Protein AF-A0A1Y3B3P5-F1 (afdb_monomer)

InterPro domains:
  IPR010613 Pescadillo [PF06732] (5-240)
  IPR010613 Pescadillo [PTHR12221] (5-329)
  IPR036420 BRCT domain superfamily [G3DSA:3.40.50.10190] (300-332)

Solvent-accessible surface area (backbone atoms only — not comparable to full-atom values): 20594 Å² total; per-residue (Å²): 110,74,66,58,59,46,52,27,59,74,70,68,59,67,77,46,86,66,93,73,77,68,92,62,97,55,95,63,89,79,87,41,66,59,70,66,58,54,54,57,58,69,73,43,70,65,54,61,55,51,50,51,44,50,52,48,53,54,50,45,51,54,26,58,74,67,68,41,63,68,61,36,49,59,49,60,73,66,59,81,80,84,82,62,66,67,57,48,47,70,76,34,80,45,70,68,62,41,56,73,61,36,30,63,38,48,28,51,29,42,53,39,42,67,54,73,94,41,98,91,51,62,62,69,59,31,55,50,21,40,51,52,49,49,56,48,54,47,51,37,29,77,66,35,26,65,76,49,78,47,83,54,96,74,22,42,36,43,32,30,51,57,96,86,42,80,37,52,34,47,42,59,62,97,59,92,78,75,88,62,88,91,60,66,59,70,61,53,48,54,53,47,57,50,32,51,57,44,51,51,54,51,49,50,50,52,31,55,74,69,52,38,58,76,80,70,79,60,79,70,70,79,70,71,78,75,71,72,93,78,69,90,86,74,76,79,87,68,81,59,66,61,61,60,48,53,46,69,68,55,82,80,75,55,80,61,91,66,93,63,81,76,77,70,78,84,76,79,72,82,75,68,96,70,96,70,84,80,88,61,101,62,95,72,72,51,72,68,57,49,55,50,52,35,46,65,31,55,89,42,79,46,76,55,63,88,93,51,73,55,69,65,51,50,50,54,40,37,22,18,45,26,45,78,48,63,72,79,82,80,79,116

Structure (mmCIF, N/CA/C/O backbone):
data_AF-A0A1Y3B3P5-F1
#
_entry.id   AF-A0A1Y3B3P5-F1
#
loop_
_atom_site.group_PDB
_atom_site.id
_atom_site.type_symbol
_atom_site.label_atom_id
_atom_site.label_alt_id
_atom_site.label_comp_id
_atom_site.label_asym_id
_atom_site.label_entity_id
_atom_site.label_seq_id
_atom_site.pdbx_PDB_ins_code
_atom_site.Cartn_x
_atom_site.Cartn_y
_atom_site.Cartn_z
_atom_site.occupancy
_atom_site.B_iso_or_equiv
_atom_site.auth_seq_id
_atom_site.auth_comp_id
_atom_site.auth_asym_id
_atom_site.auth_atom_id
_atom_site.pdbx_PDB_model_num
ATOM 1 N N . PHE A 1 1 ? 20.460 -3.304 -18.420 1.00 43.09 1 PHE A N 1
ATOM 2 C CA . PHE A 1 1 ? 20.458 -3.239 -16.948 1.00 43.09 1 PHE A CA 1
ATOM 3 C C . PHE A 1 1 ? 19.066 -3.020 -16.359 1.00 43.09 1 PHE A C 1
ATOM 5 O O . PHE A 1 1 ? 18.632 -3.879 -15.612 1.00 43.09 1 PHE A O 1
ATOM 12 N N . CYS A 1 2 ? 18.319 -1.980 -16.756 1.00 60.47 2 CYS A N 1
ATOM 13 C CA . CYS A 1 2 ? 17.037 -1.618 -16.118 1.00 60.47 2 CYS A CA 1
ATOM 14 C C . CYS A 1 2 ? 15.975 -2.749 -16.038 1.00 60.47 2 CYS A C 1
ATOM 16 O O . CYS A 1 2 ? 15.324 -2.898 -15.011 1.00 60.47 2 CYS A O 1
ATOM 18 N N . PHE A 1 3 ? 15.834 -3.598 -17.069 1.00 76.50 3 PHE A N 1
ATOM 19 C CA . PHE A 1 3 ? 14.837 -4.686 -17.047 1.00 76.50 3 PHE A CA 1
ATOM 20 C C . PHE A 1 3 ? 15.205 -5.873 -16.151 1.00 76.50 3 PHE A C 1
ATOM 22 O O . PHE A 1 3 ? 14.304 -6.501 -15.611 1.00 76.50 3 PHE A O 1
ATOM 29 N N . TYR A 1 4 ? 16.498 -6.179 -15.985 1.00 84.25 4 TYR A N 1
ATOM 30 C CA . TYR A 1 4 ? 16.919 -7.294 -15.130 1.00 84.25 4 TYR A CA 1
ATOM 31 C C . TYR A 1 4 ? 16.672 -6.955 -13.662 1.00 84.25 4 TYR A C 1
ATOM 33 O O . TYR A 1 4 ? 15.985 -7.702 -12.981 1.00 84.25 4 TYR A O 1
ATOM 41 N N . SER A 1 5 ? 17.119 -5.776 -13.211 1.00 84.12 5 SER A N 1
ATOM 42 C CA . SER A 1 5 ? 16.845 -5.302 -11.850 1.00 84.12 5 SER A CA 1
ATOM 43 C C . SER A 1 5 ? 15.344 -5.242 -11.564 1.00 84.12 5 SER A C 1
ATOM 45 O O . SER A 1 5 ? 14.907 -5.701 -10.518 1.00 84.12 5 SER A O 1
ATOM 47 N N . ARG A 1 6 ? 14.539 -4.762 -12.523 1.00 88.69 6 ARG A N 1
ATOM 48 C CA . ARG A 1 6 ? 13.075 -4.768 -12.407 1.00 88.69 6 ARG A CA 1
ATOM 49 C C . ARG A 1 6 ? 12.503 -6.176 -12.258 1.00 88.69 6 ARG A C 1
ATOM 51 O O . ARG A 1 6 ? 11.647 -6.385 -11.412 1.00 88.69 6 ARG A O 1
ATOM 58 N N . LEU A 1 7 ? 12.953 -7.127 -13.073 1.00 90.06 7 LEU A N 1
ATOM 59 C CA . LEU A 1 7 ? 12.484 -8.509 -13.000 1.00 90.06 7 LEU A CA 1
ATOM 60 C C . LEU A 1 7 ? 12.845 -9.147 -11.651 1.00 90.06 7 LEU A C 1
ATOM 62 O O . LEU A 1 7 ? 11.993 -9.782 -11.036 1.00 90.06 7 LEU A O 1
ATOM 66 N N . CYS A 1 8 ? 14.068 -8.913 -11.166 1.00 90.62 8 CYS A N 1
ATOM 67 C CA . CYS A 1 8 ? 14.498 -9.355 -9.842 1.00 90.62 8 CYS A CA 1
ATOM 68 C C . CYS A 1 8 ? 13.607 -8.781 -8.735 1.00 90.62 8 CYS A C 1
ATOM 70 O O . CYS A 1 8 ? 13.205 -9.523 -7.849 1.00 90.62 8 CYS A O 1
ATOM 72 N N . ILE A 1 9 ? 13.251 -7.494 -8.812 1.00 90.44 9 ILE A N 1
ATOM 73 C CA . ILE A 1 9 ? 12.352 -6.844 -7.846 1.00 90.44 9 ILE A CA 1
ATOM 74 C C . ILE A 1 9 ? 10.964 -7.492 -7.866 1.00 90.44 9 ILE A C 1
ATOM 76 O O . ILE A 1 9 ? 10.457 -7.875 -6.816 1.00 90.44 9 ILE A O 1
ATOM 80 N N . LEU A 1 10 ? 10.370 -7.672 -9.052 1.00 90.50 10 LEU A N 1
ATOM 81 C CA . LEU A 1 10 ? 9.030 -8.256 -9.186 1.00 90.50 10 LEU A CA 1
ATOM 82 C C . LEU A 1 10 ? 8.955 -9.685 -8.636 1.00 90.50 10 LEU A C 1
ATOM 84 O O . LEU A 1 10 ? 7.955 -10.053 -8.028 1.00 90.50 10 LEU A O 1
ATOM 88 N N . LYS A 1 11 ? 10.010 -10.482 -8.831 1.00 90.25 11 LYS A N 1
ATOM 89 C CA . LYS A 1 11 ? 10.076 -11.872 -8.362 1.00 90.25 11 LYS A CA 1
ATOM 90 C C . LYS A 1 11 ? 10.714 -12.055 -6.987 1.00 90.25 11 LYS A C 1
ATOM 92 O O . LYS A 1 11 ? 10.749 -13.177 -6.500 1.00 90.25 11 LYS A O 1
ATOM 97 N N . GLY A 1 12 ? 11.202 -10.988 -6.357 1.00 89.75 12 GLY A N 1
ATOM 98 C CA . GLY A 1 12 ? 11.874 -11.074 -5.059 1.00 89.75 12 GLY A CA 1
ATOM 99 C C . GLY A 1 12 ? 13.191 -11.857 -5.104 1.00 89.75 12 GLY A C 1
ATOM 100 O O . GLY A 1 12 ? 13.503 -12.591 -4.173 1.00 89.75 12 GLY A O 1
ATOM 101 N N . VAL A 1 13 ? 13.964 -11.734 -6.188 1.00 91.44 13 VAL A N 1
ATOM 102 C CA . VAL A 1 13 ? 15.308 -12.325 -6.281 1.00 91.44 13 VAL A CA 1
ATOM 103 C C . VAL A 1 13 ? 16.336 -11.320 -5.780 1.00 91.44 13 VAL A C 1
ATOM 105 O O . VAL A 1 13 ? 16.553 -10.269 -6.387 1.00 91.44 13 VAL A O 1
ATOM 108 N N . TYR A 1 14 ? 17.002 -11.672 -4.685 1.00 90.62 14 TYR A N 1
ATOM 109 C CA . TYR A 1 14 ? 17.973 -10.814 -4.015 1.00 90.62 14 TYR A CA 1
ATOM 110 C C . TYR A 1 14 ? 19.413 -11.258 -4.303 1.00 90.62 14 TYR A C 1
ATOM 112 O O . TYR A 1 14 ? 19.672 -12.441 -4.547 1.00 90.62 14 TYR A O 1
ATOM 120 N N . PRO A 1 15 ? 20.377 -10.324 -4.294 1.00 91.44 15 PRO A N 1
ATOM 121 C CA . PRO A 1 15 ? 21.782 -10.683 -4.386 1.00 91.44 15 PRO A CA 1
ATOM 122 C C . PRO A 1 15 ? 22.236 -11.451 -3.138 1.00 91.44 15 PRO A C 1
ATOM 124 O O . PRO A 1 15 ? 21.788 -11.177 -2.027 1.00 91.44 15 PRO A O 1
ATOM 127 N N . VAL A 1 16 ? 23.158 -12.396 -3.320 1.00 89.44 16 VAL A N 1
ATOM 128 C CA . VAL A 1 16 ? 23.667 -13.273 -2.256 1.00 89.44 16 VAL A CA 1
ATOM 129 C C . VAL A 1 16 ? 25.175 -13.108 -2.115 1.00 89.44 16 VAL A C 1
ATOM 131 O O . VAL A 1 16 ? 25.903 -13.021 -3.106 1.00 89.44 16 VAL A O 1
ATOM 134 N N . GLU A 1 17 ? 25.668 -13.108 -0.878 1.00 85.38 17 GLU A N 1
ATOM 135 C CA . GLU A 1 17 ? 27.105 -13.098 -0.623 1.00 85.38 17 GLU A CA 1
ATOM 136 C C . GLU A 1 17 ? 27.758 -14.443 -0.967 1.00 85.38 17 GLU A C 1
ATOM 138 O O . GLU A 1 17 ? 27.322 -15.522 -0.556 1.00 85.38 17 GLU A O 1
ATOM 143 N N . ALA A 1 18 ? 28.859 -14.392 -1.718 1.00 82.94 18 ALA A N 1
ATOM 144 C CA . ALA A 1 18 ? 29.610 -15.588 -2.065 1.00 82.94 18 ALA A CA 1
ATOM 145 C C . ALA A 1 18 ? 30.375 -16.127 -0.842 1.00 82.94 18 ALA A C 1
ATOM 147 O O . ALA A 1 18 ? 31.265 -15.460 -0.315 1.00 82.94 18 ALA A O 1
ATOM 148 N N . LYS A 1 19 ? 30.104 -17.385 -0.458 1.00 78.06 19 LYS A N 1
ATOM 149 C CA . LYS A 1 19 ? 30.761 -18.075 0.676 1.00 78.06 19 LYS A CA 1
ATOM 150 C C . LYS A 1 19 ? 32.293 -18.100 0.594 1.00 78.06 19 LYS A C 1
ATOM 152 O O . LYS A 1 19 ? 32.964 -18.140 1.616 1.00 78.06 19 LYS A O 1
ATOM 157 N N . LYS A 1 20 ? 32.857 -18.101 -0.617 1.00 76.06 20 LYS A N 1
ATOM 158 C CA . LYS A 1 20 ? 34.300 -17.972 -0.848 1.00 76.06 20 LYS A CA 1
ATOM 159 C C . LYS A 1 20 ? 34.553 -16.676 -1.607 1.00 76.06 20 LYS A C 1
ATOM 161 O O . LYS A 1 20 ? 34.454 -16.655 -2.834 1.00 76.06 20 LYS A O 1
ATOM 166 N N . LYS A 1 21 ? 34.915 -15.611 -0.887 1.00 65.31 21 LYS A N 1
ATOM 167 C CA . LYS A 1 21 ? 35.534 -14.425 -1.489 1.00 65.31 21 LYS A CA 1
ATOM 168 C C . LYS A 1 21 ? 36.918 -14.855 -1.975 1.00 65.31 21 LYS A C 1
ATOM 170 O O . LYS A 1 21 ? 37.888 -14.791 -1.229 1.00 65.31 21 LYS A O 1
ATOM 175 N N . LYS A 1 22 ? 37.016 -15.392 -3.199 1.00 61.00 22 LYS A N 1
ATOM 176 C CA . LYS A 1 22 ? 38.326 -15.516 -3.852 1.00 61.00 22 LYS A CA 1
ATOM 177 C C . LYS A 1 22 ? 38.911 -14.111 -3.829 1.00 61.00 22 LYS A C 1
ATOM 179 O O . LYS A 1 22 ? 38.243 -13.207 -4.324 1.00 61.00 22 LYS A O 1
ATOM 184 N N . SER A 1 23 ? 40.074 -13.946 -3.197 1.00 51.25 23 SER A N 1
ATOM 185 C CA . SER A 1 23 ? 40.831 -12.695 -3.192 1.00 51.25 23 SER A CA 1
ATOM 186 C C . SER A 1 23 ? 41.074 -12.309 -4.648 1.00 51.25 23 SER A C 1
ATOM 188 O O . SER A 1 23 ? 41.953 -12.845 -5.317 1.00 51.25 23 SER A O 1
ATOM 190 N N . GLN A 1 24 ? 40.159 -11.527 -5.205 1.00 54.53 24 GLN A N 1
ATOM 191 C CA . GLN A 1 24 ? 40.200 -11.084 -6.581 1.00 54.53 24 GLN A CA 1
ATOM 192 C C . GLN A 1 24 ? 40.615 -9.626 -6.499 1.00 54.53 24 GLN A C 1
ATOM 194 O O . GLN A 1 24 ? 39.870 -8.809 -5.963 1.00 54.53 24 GLN A O 1
ATOM 199 N N . ASN A 1 25 ? 41.797 -9.322 -7.042 1.00 54.53 25 ASN A N 1
ATOM 200 C CA . ASN A 1 25 ? 42.366 -7.979 -7.220 1.00 54.53 25 ASN A CA 1
ATOM 201 C C . ASN A 1 25 ? 41.543 -7.115 -8.204 1.00 54.53 25 ASN A C 1
ATOM 203 O O . ASN A 1 25 ? 42.093 -6.381 -9.019 1.00 54.53 25 ASN A O 1
ATOM 207 N N . THR A 1 26 ? 40.214 -7.230 -8.202 1.00 58.97 26 THR A N 1
ATOM 208 C CA . THR A 1 26 ? 39.327 -6.389 -9.002 1.00 58.97 26 THR A CA 1
ATOM 209 C C . THR A 1 26 ? 38.795 -5.276 -8.115 1.00 58.97 26 THR A C 1
ATOM 211 O O . THR A 1 26 ? 38.065 -5.545 -7.168 1.00 58.97 26 THR A O 1
ATOM 214 N N . SER A 1 27 ? 39.135 -4.034 -8.460 1.00 58.34 27 SER A N 1
ATOM 215 C CA . SER A 1 27 ? 38.771 -2.801 -7.741 1.00 58.34 27 SER A CA 1
ATOM 216 C C . SER A 1 27 ? 37.254 -2.588 -7.558 1.00 58.34 27 SER A C 1
ATOM 218 O O . SER A 1 27 ? 36.841 -1.786 -6.728 1.00 58.34 27 SER A O 1
ATOM 220 N N . HIS A 1 28 ? 36.407 -3.339 -8.271 1.00 62.72 28 HIS A N 1
ATOM 221 C CA . HIS A 1 28 ? 34.951 -3.240 -8.175 1.00 62.72 28 HIS A CA 1
ATOM 222 C C . HIS A 1 28 ? 34.331 -4.430 -7.435 1.00 62.72 28 HIS A C 1
ATOM 224 O O . HIS A 1 28 ? 34.552 -5.592 -7.792 1.00 62.72 28 HIS A O 1
ATOM 230 N N . ALA A 1 29 ? 33.493 -4.124 -6.443 1.00 73.38 29 ALA A N 1
ATOM 231 C CA . ALA A 1 29 ? 32.647 -5.099 -5.771 1.00 73.38 29 ALA A CA 1
ATOM 232 C C . ALA A 1 29 ? 31.674 -5.736 -6.777 1.00 73.38 29 ALA A C 1
ATOM 234 O O . ALA A 1 29 ? 30.918 -5.044 -7.458 1.00 73.38 29 ALA A O 1
ATOM 235 N N . LYS A 1 30 ? 31.701 -7.068 -6.886 1.00 81.06 30 LYS A N 1
ATOM 236 C CA . LYS A 1 30 ? 30.778 -7.824 -7.742 1.00 81.06 30 LYS A CA 1
ATOM 237 C C . LYS A 1 30 ? 29.565 -8.270 -6.938 1.00 81.06 30 LYS A C 1
ATOM 239 O O . LYS A 1 30 ? 29.708 -8.830 -5.854 1.00 81.06 30 LYS A O 1
ATOM 244 N N . THR A 1 31 ? 28.386 -8.080 -7.514 1.00 84.94 31 THR A N 1
ATOM 245 C CA . THR A 1 31 ? 27.121 -8.605 -6.996 1.00 84.94 31 THR A CA 1
ATOM 246 C C . THR A 1 31 ? 26.881 -10.005 -7.559 1.00 84.94 31 THR A C 1
ATOM 248 O O . THR A 1 31 ? 26.949 -10.199 -8.774 1.00 84.94 31 THR A O 1
ATOM 251 N N . TYR A 1 32 ? 26.596 -10.978 -6.695 1.00 88.62 32 TYR A N 1
ATOM 252 C CA . TYR A 1 32 ? 26.344 -12.365 -7.091 1.00 88.62 32 TYR A CA 1
ATOM 253 C C . TYR A 1 32 ? 24.869 -12.725 -6.889 1.00 88.62 32 TYR A C 1
ATOM 255 O O . TYR A 1 32 ? 24.226 -12.239 -5.965 1.00 88.62 32 TYR A O 1
ATOM 263 N N . TYR A 1 33 ? 24.352 -13.598 -7.750 1.00 91.06 33 TYR A N 1
ATOM 264 C CA . TYR A 1 33 ? 23.010 -14.178 -7.660 1.00 91.06 33 TYR A CA 1
ATOM 265 C C . TYR A 1 33 ? 23.124 -15.698 -7.752 1.00 91.06 33 TYR A C 1
ATOM 267 O O . TYR A 1 33 ? 24.078 -16.223 -8.341 1.00 91.06 33 TYR A O 1
ATOM 275 N N . LEU A 1 34 ? 22.158 -16.424 -7.191 1.00 91.88 34 LEU A N 1
ATOM 276 C CA . LEU A 1 34 ? 22.135 -17.876 -7.311 1.00 91.88 34 LEU A CA 1
ATOM 277 C C . LEU A 1 34 ? 21.773 -18.280 -8.742 1.00 91.88 34 LEU A C 1
ATOM 279 O O . LEU A 1 34 ? 20.843 -17.758 -9.352 1.00 91.88 34 LEU A O 1
ATOM 283 N N . ARG A 1 35 ? 22.490 -19.276 -9.275 1.00 92.12 35 ARG A N 1
ATOM 284 C CA . ARG A 1 35 ? 22.223 -19.810 -10.620 1.00 92.12 35 ARG A CA 1
ATOM 285 C C . ARG A 1 35 ? 20.795 -20.352 -10.756 1.00 92.12 35 ARG A C 1
ATOM 287 O O . ARG A 1 35 ? 20.214 -20.234 -11.829 1.00 92.12 35 ARG A O 1
ATOM 294 N N . LYS A 1 36 ? 20.258 -20.947 -9.684 1.00 93.06 36 LYS A N 1
ATOM 295 C CA . LYS A 1 36 ? 18.889 -21.484 -9.646 1.00 93.06 36 LYS A CA 1
ATOM 296 C C . LYS A 1 36 ? 17.858 -20.375 -9.860 1.00 93.06 36 LYS A C 1
ATOM 298 O O . LYS A 1 36 ? 16.992 -20.529 -10.711 1.00 93.06 36 LYS A O 1
ATOM 303 N N . ASP A 1 37 ? 18.030 -19.245 -9.182 1.00 92.25 37 ASP A N 1
ATOM 304 C CA . ASP A 1 37 ? 17.116 -18.105 -9.279 1.00 92.25 37 ASP A CA 1
ATOM 305 C C . ASP A 1 37 ? 17.165 -17.480 -10.675 1.00 92.25 37 ASP A C 1
ATOM 307 O O . ASP A 1 37 ? 16.129 -17.194 -11.259 1.00 92.25 37 ASP A O 1
ATOM 311 N N . ILE A 1 38 ? 18.355 -17.348 -11.274 1.00 90.81 38 ILE A N 1
ATOM 312 C CA . ILE A 1 38 ? 18.485 -16.854 -12.656 1.00 90.81 38 ILE A CA 1
ATOM 313 C C . ILE A 1 38 ? 17.774 -17.786 -13.646 1.00 90.81 38 ILE A C 1
ATOM 315 O O . ILE A 1 38 ? 17.124 -17.313 -14.579 1.00 90.81 38 ILE A O 1
ATOM 319 N N . LEU A 1 39 ? 17.896 -19.105 -13.461 1.00 92.50 39 LEU A N 1
ATOM 320 C CA . LEU A 1 39 ? 17.213 -20.076 -14.315 1.00 92.50 39 LEU A CA 1
ATOM 321 C C . LEU A 1 39 ? 15.693 -19.964 -14.161 1.00 92.50 39 LEU A C 1
ATOM 323 O O . LEU A 1 39 ? 14.986 -19.929 -15.163 1.00 92.50 39 LEU A O 1
ATOM 327 N N . TYR A 1 40 ? 15.204 -19.832 -12.930 1.00 90.06 40 TYR A N 1
ATOM 328 C CA . TYR A 1 40 ? 13.791 -19.591 -12.652 1.00 90.06 40 TYR A CA 1
ATOM 329 C C . TYR A 1 40 ? 13.290 -18.308 -13.338 1.00 90.06 40 TYR A C 1
ATOM 331 O O . TYR A 1 40 ? 12.325 -18.358 -14.096 1.00 90.06 40 TYR A O 1
ATOM 339 N N . LEU A 1 41 ? 14.026 -17.196 -13.213 1.00 90.31 41 LEU A N 1
ATOM 340 C CA . LEU A 1 41 ? 13.703 -15.940 -13.897 1.00 90.31 41 LEU A CA 1
ATOM 341 C C . LEU A 1 41 ? 13.652 -16.093 -15.421 1.00 90.31 41 LEU A C 1
ATOM 343 O O . LEU A 1 41 ? 12.854 -15.425 -16.065 1.00 90.31 41 LEU A O 1
ATOM 347 N N . SER A 1 42 ? 14.486 -16.951 -16.015 1.00 89.44 42 SER A N 1
ATOM 348 C CA . SER A 1 42 ? 14.543 -17.117 -17.474 1.00 89.44 42 SER A CA 1
ATOM 349 C C . SER A 1 42 ? 13.265 -17.697 -18.087 1.00 89.44 42 SER A C 1
ATOM 351 O O . SER A 1 42 ? 12.993 -17.454 -19.263 1.00 89.44 42 SER A O 1
ATOM 353 N N . HIS A 1 43 ? 12.469 -18.418 -17.295 1.00 88.50 43 HIS A N 1
ATOM 354 C CA . HIS A 1 43 ? 11.209 -19.018 -17.730 1.00 88.50 43 HIS A CA 1
ATOM 355 C C . HIS A 1 43 ? 9.999 -18.083 -17.560 1.00 88.50 43 HIS A C 1
ATOM 357 O O . HIS A 1 43 ? 8.884 -18.446 -17.931 1.00 88.50 43 HIS A O 1
ATOM 363 N N . GLU A 1 44 ? 10.206 -16.864 -17.058 1.00 89.38 44 GLU A N 1
ATOM 364 C CA . GLU A 1 44 ? 9.127 -15.917 -16.799 1.00 89.38 44 GLU A CA 1
ATOM 365 C C . GLU A 1 44 ? 8.509 -15.315 -18.059 1.00 89.38 44 GLU A C 1
ATOM 367 O O . GLU A 1 44 ? 9.181 -14.718 -18.905 1.00 89.38 44 GLU A O 1
ATOM 372 N N . GLN A 1 45 ? 7.179 -15.361 -18.137 1.00 88.56 45 GLN A N 1
ATOM 373 C CA . GLN A 1 45 ? 6.430 -14.855 -19.290 1.00 88.56 45 GLN A CA 1
ATOM 374 C C . GLN A 1 45 ? 6.515 -13.330 -19.430 1.00 88.56 45 GLN A C 1
ATOM 376 O O . GLN A 1 45 ? 6.462 -12.801 -20.544 1.00 88.56 45 GLN A O 1
ATOM 381 N N . ILE A 1 46 ? 6.687 -12.604 -18.319 1.00 88.69 46 ILE A N 1
ATOM 382 C CA . ILE A 1 46 ? 6.780 -11.139 -18.330 1.00 88.69 46 ILE A CA 1
ATOM 383 C C . ILE A 1 46 ? 8.007 -10.631 -19.100 1.00 88.69 46 ILE A C 1
ATOM 385 O O . ILE A 1 46 ? 8.002 -9.496 -19.584 1.00 88.69 46 ILE A O 1
ATOM 389 N N . ILE A 1 47 ? 9.026 -11.480 -19.295 1.00 89.25 47 ILE A N 1
ATOM 390 C CA . ILE A 1 47 ? 10.192 -11.153 -20.118 1.00 89.25 47 ILE A CA 1
ATOM 391 C C . ILE A 1 47 ? 9.738 -10.751 -21.520 1.00 89.25 47 ILE A C 1
ATOM 393 O O . ILE A 1 47 ? 10.127 -9.684 -21.987 1.00 89.25 47 ILE A O 1
ATOM 397 N N . TRP A 1 48 ? 8.858 -11.516 -22.165 1.00 89.94 48 TRP A N 1
ATOM 398 C CA . TRP A 1 48 ? 8.384 -11.203 -23.519 1.00 89.94 48 TRP A CA 1
ATOM 399 C C . TRP A 1 48 ? 7.723 -9.823 -23.599 1.00 89.94 48 TRP A C 1
ATOM 401 O O . TRP A 1 48 ? 7.993 -9.052 -24.518 1.00 89.94 48 TRP A O 1
ATOM 411 N N . ARG A 1 49 ? 6.972 -9.433 -22.563 1.00 90.00 49 ARG A N 1
ATOM 412 C CA . ARG A 1 49 ? 6.368 -8.094 -22.471 1.00 90.00 49 ARG A CA 1
ATOM 413 C C . ARG A 1 49 ? 7.402 -6.984 -22.304 1.00 90.00 49 ARG A C 1
ATOM 415 O O . ARG A 1 49 ? 7.236 -5.896 -22.855 1.00 90.00 49 ARG A O 1
ATOM 422 N N . PHE A 1 50 ? 8.499 -7.234 -21.592 1.00 88.75 50 PHE A N 1
ATOM 423 C CA . PHE A 1 50 ? 9.612 -6.283 -21.529 1.00 88.75 50 PHE A CA 1
ATOM 424 C C . PHE A 1 50 ? 10.329 -6.136 -22.872 1.00 88.75 50 PHE A C 1
ATOM 426 O O . PHE A 1 50 ? 10.783 -5.036 -23.200 1.00 88.75 50 PHE A O 1
ATOM 433 N N . TRP A 1 51 ? 10.400 -7.200 -23.672 1.00 89.12 51 TRP A N 1
ATOM 434 C CA . TRP A 1 51 ? 10.926 -7.124 -25.033 1.00 89.12 51 TRP A CA 1
ATOM 435 C C . TRP A 1 51 ? 10.010 -6.301 -25.941 1.00 89.12 51 TRP A C 1
ATOM 437 O O . TRP A 1 51 ? 10.510 -5.398 -26.616 1.00 89.12 51 TRP A O 1
ATOM 447 N N . ASP A 1 52 ? 8.693 -6.506 -25.874 1.00 90.12 52 ASP A N 1
ATOM 448 C CA . ASP A 1 52 ? 7.706 -5.672 -26.576 1.00 90.12 52 ASP A CA 1
ATOM 449 C C . ASP A 1 52 ? 7.864 -4.195 -26.195 1.00 90.12 52 ASP A C 1
ATOM 451 O O . ASP A 1 52 ? 7.947 -3.319 -27.060 1.00 90.12 52 ASP A O 1
ATOM 455 N N . PHE A 1 53 ? 8.006 -3.907 -24.897 1.00 89.06 53 PHE A N 1
ATOM 456 C CA . PHE A 1 53 ? 8.225 -2.550 -24.399 1.00 89.06 53 PHE A CA 1
ATOM 457 C C . PHE A 1 53 ? 9.553 -1.957 -24.896 1.00 89.06 53 PHE A C 1
ATOM 459 O O . PHE A 1 53 ? 9.627 -0.781 -25.256 1.00 89.06 53 PHE A O 1
ATOM 466 N N . LYS A 1 54 ? 10.620 -2.759 -24.980 1.00 89.50 54 LYS A N 1
ATOM 467 C CA . LYS A 1 54 ? 11.910 -2.325 -25.538 1.00 89.50 54 LYS A CA 1
ATOM 468 C C . LYS A 1 54 ? 11.799 -2.004 -27.032 1.00 89.50 54 LYS A C 1
ATOM 470 O O . LYS A 1 54 ? 12.354 -0.998 -27.480 1.00 89.50 54 LYS A O 1
ATOM 475 N N . ILE A 1 55 ? 11.079 -2.826 -27.796 1.00 90.88 55 ILE A N 1
ATOM 476 C CA . ILE A 1 55 ? 10.806 -2.590 -29.221 1.00 90.88 55 ILE A CA 1
ATOM 477 C C . ILE A 1 55 ? 9.989 -1.306 -29.385 1.00 90.88 55 ILE A C 1
ATOM 479 O O . ILE A 1 55 ? 10.350 -0.453 -30.198 1.00 90.88 55 ILE A O 1
ATOM 483 N N . PHE A 1 56 ? 8.951 -1.127 -28.568 1.00 91.31 56 PHE A N 1
ATOM 484 C CA . PHE A 1 56 ? 8.150 0.093 -28.500 1.00 91.31 56 PHE A CA 1
ATOM 485 C C . PHE A 1 56 ? 9.019 1.333 -28.243 1.00 91.31 56 PHE A C 1
ATOM 487 O O . PHE A 1 56 ? 8.965 2.287 -29.017 1.00 91.31 56 PHE A O 1
ATOM 494 N N . MET A 1 57 ? 9.897 1.301 -27.234 1.00 88.94 57 MET A N 1
ATOM 495 C CA . MET A 1 57 ? 10.801 2.417 -26.921 1.00 88.94 57 MET A CA 1
ATOM 496 C C . MET A 1 57 ? 11.739 2.743 -28.090 1.00 88.94 57 MET A C 1
ATOM 498 O O . MET A 1 57 ? 11.951 3.915 -28.402 1.00 88.94 57 MET A O 1
ATOM 502 N N . LYS A 1 58 ? 12.262 1.724 -28.788 1.00 91.25 58 LYS A N 1
ATOM 503 C CA . LYS A 1 58 ? 13.103 1.910 -29.983 1.00 91.25 58 LYS A CA 1
ATOM 504 C C . LYS A 1 58 ? 12.317 2.530 -31.143 1.00 91.25 58 LYS A C 1
ATOM 506 O O . LYS A 1 58 ? 12.832 3.425 -31.813 1.00 91.25 58 LYS A O 1
ATOM 511 N N . ARG A 1 59 ? 11.075 2.089 -31.374 1.00 90.56 59 ARG A N 1
ATOM 512 C CA . ARG A 1 59 ? 10.176 2.667 -32.389 1.00 90.56 59 ARG A CA 1
ATOM 513 C C . ARG A 1 59 ? 9.842 4.121 -32.063 1.00 90.56 59 ARG A C 1
ATOM 515 O O . ARG A 1 59 ? 9.962 4.967 -32.941 1.00 90.56 59 ARG A O 1
ATOM 522 N N . MET A 1 60 ? 9.524 4.420 -30.806 1.00 90.00 60 MET A N 1
ATOM 523 C CA . MET A 1 60 ? 9.244 5.779 -30.342 1.00 90.00 60 MET A CA 1
ATOM 524 C C . MET A 1 60 ? 10.463 6.699 -30.496 1.00 90.00 60 MET A C 1
ATOM 526 O O . MET A 1 60 ? 10.320 7.821 -30.973 1.00 90.00 60 MET A O 1
ATOM 530 N N . ALA A 1 61 ? 11.669 6.234 -30.153 1.00 91.56 61 ALA A N 1
ATOM 531 C CA . ALA A 1 61 ? 12.899 7.005 -30.352 1.00 91.56 61 ALA A CA 1
ATOM 532 C C . ALA A 1 61 ? 13.170 7.283 -31.841 1.00 91.56 61 ALA A C 1
ATOM 534 O O . ALA A 1 61 ? 13.509 8.407 -32.206 1.00 91.56 61 ALA A O 1
ATOM 535 N N . LYS A 1 62 ? 12.951 6.287 -32.713 1.00 92.44 62 LYS A N 1
ATOM 536 C CA . LYS A 1 62 ? 13.075 6.440 -34.172 1.00 92.44 62 LYS A CA 1
ATOM 537 C C . LYS A 1 62 ? 12.062 7.444 -34.733 1.00 92.44 62 LYS A C 1
ATOM 539 O O . LYS A 1 62 ? 12.428 8.241 -35.589 1.00 92.44 62 LYS A O 1
ATOM 544 N N . ALA A 1 63 ? 10.821 7.416 -34.252 1.00 90.94 63 ALA A N 1
ATOM 545 C CA . ALA A 1 63 ? 9.769 8.347 -34.658 1.00 90.94 63 ALA A CA 1
ATOM 546 C C . ALA A 1 63 ? 10.075 9.785 -34.217 1.00 90.94 63 ALA A C 1
ATOM 548 O O . ALA A 1 63 ? 10.072 10.695 -35.042 1.00 90.94 63 ALA A O 1
ATOM 549 N N . LYS A 1 64 ? 10.472 9.970 -32.950 1.00 91.06 64 LYS A N 1
ATOM 550 C CA . LYS A 1 64 ? 10.900 11.274 -32.419 1.00 91.06 64 LYS A CA 1
ATOM 551 C C . LYS A 1 64 ? 12.103 11.844 -33.169 1.00 91.06 64 LYS A C 1
ATOM 553 O O . LYS A 1 64 ? 12.108 13.025 -33.493 1.00 91.06 64 LYS A O 1
ATOM 558 N N . GLY A 1 65 ? 13.096 11.010 -33.489 1.00 93.12 65 GLY A N 1
ATOM 559 C CA . GLY A 1 65 ? 14.270 11.430 -34.261 1.00 93.12 65 GLY A CA 1
ATOM 560 C C . GLY A 1 65 ? 13.940 11.883 -35.688 1.00 93.12 65 GLY A C 1
ATOM 561 O O . GLY A 1 65 ? 14.627 12.745 -36.223 1.00 93.12 65 GLY A O 1
ATOM 562 N N . ARG A 1 66 ? 12.867 11.348 -36.287 1.00 93.06 66 ARG A N 1
ATOM 563 C CA . ARG A 1 66 ? 12.359 11.754 -37.609 1.00 93.06 66 ARG A CA 1
ATOM 564 C C . ARG A 1 66 ? 11.426 12.971 -37.572 1.00 93.06 66 ARG A C 1
ATOM 566 O O . ARG A 1 66 ? 11.043 13.435 -38.636 1.00 93.06 66 ARG A O 1
ATOM 573 N N . ARG A 1 67 ? 11.074 13.478 -36.380 1.00 88.62 67 ARG A N 1
ATOM 574 C CA . ARG A 1 67 ? 10.109 14.577 -36.162 1.00 88.62 67 ARG A CA 1
ATOM 575 C C . ARG A 1 67 ? 8.719 14.337 -36.779 1.00 88.62 67 ARG A C 1
ATOM 577 O O . ARG A 1 67 ? 8.007 15.285 -37.085 1.00 88.62 67 ARG A O 1
ATOM 584 N N . ASP A 1 68 ? 8.329 13.074 -36.933 1.00 91.44 68 ASP A N 1
ATOM 585 C CA . ASP A 1 68 ? 7.010 12.686 -37.440 1.00 91.44 68 ASP A CA 1
ATOM 586 C C . ASP A 1 68 ? 6.019 12.558 -36.268 1.00 91.44 68 ASP A C 1
ATOM 588 O O . ASP A 1 68 ? 6.020 11.561 -35.536 1.00 91.44 68 ASP A O 1
ATOM 592 N N . ASN A 1 69 ? 5.216 13.602 -36.049 1.00 90.44 69 ASN A N 1
ATOM 593 C CA . ASN A 1 69 ? 4.333 13.717 -34.885 1.00 90.44 69 ASN A CA 1
ATOM 594 C C . ASN A 1 69 ? 3.148 12.738 -34.930 1.00 90.44 69 ASN A C 1
ATOM 596 O O . ASN A 1 69 ? 2.800 12.157 -33.900 1.00 90.44 69 ASN A O 1
ATOM 600 N N . GLU A 1 70 ? 2.571 12.493 -36.108 1.00 90.75 70 GLU A N 1
ATOM 601 C CA . GLU A 1 70 ? 1.452 11.556 -36.275 1.00 90.75 70 GLU A CA 1
ATOM 602 C C . GLU A 1 70 ? 1.889 10.122 -35.985 1.00 90.75 70 GLU A C 1
ATOM 604 O O . GLU A 1 70 ? 1.191 9.341 -35.330 1.00 90.75 70 GLU A O 1
ATOM 609 N N . TRP A 1 71 ? 3.086 9.754 -36.442 1.00 87.69 71 TRP A N 1
ATOM 610 C CA . TRP A 1 71 ? 3.629 8.434 -36.165 1.00 87.69 71 TRP A CA 1
ATOM 611 C C . TRP A 1 71 ? 3.995 8.251 -34.688 1.00 87.69 71 TRP A C 1
ATOM 613 O O . TRP A 1 71 ? 3.768 7.172 -34.134 1.00 87.69 71 TRP A O 1
ATOM 623 N N . VAL A 1 72 ? 4.497 9.298 -34.021 1.00 90.38 72 VAL A N 1
ATOM 624 C CA . VAL A 1 72 ? 4.716 9.284 -32.564 1.00 90.38 72 VAL A CA 1
ATOM 625 C C . VAL A 1 72 ? 3.402 9.054 -31.817 1.00 90.38 72 VAL A C 1
ATOM 627 O O . VAL A 1 72 ? 3.385 8.229 -30.902 1.00 90.38 72 VAL A O 1
ATOM 630 N N . GLN A 1 73 ? 2.318 9.726 -32.208 1.00 91.06 73 GLN A N 1
ATOM 631 C CA . GLN A 1 73 ? 1.020 9.597 -31.545 1.00 91.06 73 GLN A CA 1
ATOM 632 C C . GLN A 1 73 ? 0.425 8.191 -31.714 1.00 91.06 73 GLN A C 1
ATOM 634 O O . GLN A 1 73 ? 0.110 7.545 -30.716 1.00 91.06 73 GLN A O 1
ATOM 639 N N . ARG A 1 74 ? 0.427 7.642 -32.938 1.00 90.50 74 ARG A N 1
ATOM 640 C CA . ARG A 1 74 ? -0.011 6.254 -33.195 1.00 90.50 74 ARG A CA 1
ATOM 641 C C . ARG A 1 74 ? 0.785 5.223 -32.404 1.00 90.50 74 ARG A C 1
ATOM 643 O O . ARG A 1 74 ? 0.242 4.224 -31.934 1.00 90.50 74 ARG A O 1
ATOM 650 N N . ILE A 1 75 ? 2.100 5.423 -32.281 1.00 89.06 75 ILE A N 1
ATOM 651 C CA . ILE A 1 75 ? 2.922 4.551 -31.442 1.00 89.06 75 ILE A CA 1
ATOM 652 C C . ILE A 1 75 ? 2.480 4.701 -29.988 1.00 89.06 75 ILE A C 1
ATOM 654 O O . ILE A 1 75 ? 2.249 3.683 -29.354 1.00 89.06 75 ILE A O 1
ATOM 658 N N . ARG A 1 76 ? 2.319 5.928 -29.480 1.00 88.69 76 ARG A N 1
ATOM 659 C CA . ARG A 1 76 ? 1.940 6.218 -28.088 1.00 88.69 76 ARG A CA 1
ATOM 660 C C . ARG A 1 76 ? 0.624 5.562 -27.671 1.00 88.69 76 ARG A C 1
ATOM 662 O O . ARG A 1 76 ? 0.557 5.055 -26.556 1.00 88.69 76 ARG A O 1
ATOM 669 N N . GLU A 1 77 ? -0.367 5.547 -28.554 1.00 89.44 77 GLU A N 1
ATOM 670 C CA . GLU A 1 77 ? -1.655 4.868 -28.347 1.00 89.44 77 GLU A CA 1
ATOM 671 C C . GLU A 1 77 ? -1.479 3.351 -28.217 1.00 89.44 77 GLU A C 1
ATOM 673 O O . GLU A 1 77 ? -2.058 2.722 -27.339 1.00 89.44 77 GLU A O 1
ATOM 678 N N . ASN A 1 78 ? -0.579 2.767 -29.010 1.00 87.81 78 ASN A N 1
ATOM 679 C CA . ASN A 1 78 ? -0.243 1.343 -28.970 1.00 87.81 78 ASN A CA 1
ATOM 680 C C . ASN A 1 78 ? 0.804 0.995 -27.895 1.00 87.81 78 ASN A C 1
ATOM 682 O O . ASN A 1 78 ? 1.658 0.123 -28.095 1.00 87.81 78 ASN A O 1
ATOM 686 N N . LYS A 1 79 ? 0.788 1.690 -26.752 1.00 86.69 79 LYS A N 1
ATOM 687 C CA . LYS A 1 79 ? 1.706 1.407 -25.644 1.00 86.69 79 LYS A CA 1
ATOM 688 C C . LYS A 1 79 ? 1.418 0.007 -25.077 1.00 86.69 79 LYS A C 1
ATOM 690 O O . LYS A 1 79 ? 0.311 -0.235 -24.601 1.00 86.69 79 LYS A O 1
ATOM 695 N N . PRO A 1 80 ? 2.405 -0.909 -25.058 1.00 87.00 80 PRO A N 1
ATOM 696 C CA . PRO A 1 80 ? 2.196 -2.239 -24.507 1.00 87.00 80 PRO A CA 1
ATOM 697 C C . PRO A 1 80 ? 2.008 -2.160 -22.988 1.00 87.00 80 PRO A C 1
ATOM 699 O O . PRO A 1 80 ? 2.791 -1.517 -22.282 1.00 87.00 80 PRO A O 1
ATOM 702 N N . PHE A 1 81 ? 0.978 -2.847 -22.502 1.00 83.31 81 PHE A N 1
ATOM 703 C CA . PHE A 1 81 ? 0.649 -2.993 -21.088 1.00 83.31 81 PHE A CA 1
ATOM 704 C C . PHE A 1 81 ? 0.935 -4.429 -20.632 1.00 83.31 81 PHE A C 1
ATOM 706 O O . PHE A 1 81 ? 0.697 -5.381 -21.377 1.00 83.31 81 PHE A O 1
ATOM 713 N N . TYR A 1 82 ? 1.444 -4.599 -19.413 1.00 87.88 82 TYR A N 1
ATOM 714 C CA . TYR A 1 82 ? 1.595 -5.909 -18.778 1.00 87.88 82 TYR A CA 1
ATOM 715 C C . TYR A 1 82 ? 0.891 -5.907 -17.425 1.00 87.88 82 TYR A C 1
ATOM 717 O O . TYR A 1 82 ? 0.800 -4.881 -16.759 1.00 87.88 82 TYR A O 1
ATOM 725 N N . LYS A 1 83 ? 0.409 -7.084 -17.028 1.00 89.31 83 LYS A N 1
ATOM 726 C CA . LYS A 1 83 ? -0.258 -7.319 -15.747 1.00 89.31 83 LYS A CA 1
ATOM 727 C C . LYS A 1 83 ? 0.683 -8.055 -14.801 1.00 89.31 83 LYS A C 1
ATOM 729 O O . LYS A 1 83 ? 1.404 -8.954 -15.240 1.00 89.31 83 LYS A O 1
ATOM 734 N N . LEU A 1 84 ? 0.643 -7.701 -13.520 1.00 91.62 84 LEU A N 1
ATOM 735 C CA . LEU A 1 84 ? 1.436 -8.343 -12.462 1.00 91.62 84 LEU A CA 1
ATOM 736 C C . LEU A 1 84 ? 0.650 -9.423 -11.699 1.00 91.62 84 LEU A C 1
ATOM 738 O O . LEU A 1 84 ? 1.212 -10.105 -10.850 1.00 91.62 84 LEU A O 1
ATOM 742 N N . ASP A 1 85 ? -0.620 -9.636 -12.051 1.00 91.56 85 ASP A N 1
ATOM 743 C CA . ASP A 1 85 ? -1.571 -10.509 -11.351 1.00 91.56 85 ASP A CA 1
ATOM 744 C C . ASP A 1 85 ? -1.050 -11.935 -11.126 1.00 91.56 85 ASP A C 1
ATOM 746 O O . ASP A 1 85 ? -1.220 -12.505 -10.051 1.00 91.56 85 ASP A O 1
ATOM 750 N N . HIS A 1 86 ? -0.410 -12.519 -12.142 1.00 90.50 86 HIS A N 1
ATOM 751 C CA . HIS A 1 86 ? 0.149 -13.869 -12.063 1.00 90.50 86 HIS A CA 1
ATOM 752 C C . HIS A 1 86 ? 1.310 -13.950 -11.064 1.00 90.50 86 HIS A C 1
ATOM 754 O O . HIS A 1 86 ? 1.375 -14.898 -10.289 1.00 90.50 86 HIS A O 1
ATOM 760 N N . ILE A 1 87 ? 2.169 -12.926 -11.029 1.00 92.12 87 ILE A N 1
ATOM 761 C CA . ILE A 1 87 ? 3.322 -12.851 -10.123 1.00 92.12 87 ILE A CA 1
ATOM 762 C C . ILE A 1 87 ? 2.847 -12.733 -8.677 1.00 92.12 87 ILE A C 1
ATOM 764 O O . ILE A 1 87 ? 3.365 -13.419 -7.801 1.00 92.12 87 ILE A O 1
ATOM 768 N N . VAL A 1 88 ? 1.837 -11.893 -8.430 1.00 93.38 88 VAL A N 1
ATOM 769 C CA . VAL A 1 88 ? 1.263 -11.721 -7.090 1.00 93.38 88 VAL A CA 1
ATOM 770 C C . VAL A 1 88 ? 0.670 -13.037 -6.583 1.00 93.38 88 VAL A C 1
ATOM 772 O O . VAL A 1 88 ? 0.971 -13.440 -5.464 1.00 93.38 88 VAL A O 1
ATOM 775 N N . LYS A 1 89 ? -0.122 -13.734 -7.408 1.00 91.88 89 LYS A N 1
ATOM 776 C CA . LYS A 1 89 ? -0.756 -15.010 -7.031 1.00 91.88 89 LYS A CA 1
ATOM 777 C C . LYS A 1 89 ? 0.243 -16.142 -6.804 1.00 91.88 89 LYS A C 1
ATOM 779 O O . LYS A 1 89 ? 0.010 -16.991 -5.954 1.00 91.88 89 LYS A O 1
ATOM 784 N N . GLU A 1 90 ? 1.328 -16.170 -7.570 1.00 92.25 90 GLU A N 1
ATOM 785 C CA . GLU A 1 90 ? 2.388 -17.162 -7.391 1.00 92.25 90 GLU A CA 1
ATOM 786 C C . GLU A 1 90 ? 3.188 -16.912 -6.109 1.00 92.25 90 GLU A C 1
ATOM 788 O O . GLU A 1 90 ? 3.515 -17.857 -5.396 1.00 92.25 90 GLU A O 1
ATOM 793 N N . ARG A 1 91 ? 3.475 -15.642 -5.795 1.00 91.69 91 ARG A N 1
ATOM 794 C CA . ARG A 1 91 ? 4.215 -15.261 -4.586 1.00 91.69 91 ARG A CA 1
ATOM 795 C C . ARG A 1 91 ? 3.387 -15.435 -3.313 1.00 91.69 91 ARG A C 1
ATOM 797 O O . ARG A 1 91 ? 3.932 -15.842 -2.293 1.00 91.69 91 ARG A O 1
ATOM 804 N N . TYR A 1 92 ? 2.092 -15.140 -3.382 1.00 93.81 92 TYR A N 1
ATOM 805 C CA . TYR A 1 92 ? 1.169 -15.189 -2.251 1.00 93.81 92 TYR A CA 1
ATOM 806 C C . TYR A 1 92 ? -0.019 -16.106 -2.567 1.00 93.81 92 TYR A C 1
ATOM 808 O O . TYR A 1 92 ? -1.075 -15.630 -2.995 1.00 93.81 92 TYR A O 1
ATOM 816 N N . PRO A 1 93 ? 0.130 -17.430 -2.370 1.00 92.75 93 PRO A N 1
ATOM 817 C CA . PRO A 1 93 ? -0.940 -18.383 -2.653 1.00 92.75 93 PRO A CA 1
ATOM 818 C C . PRO A 1 93 ? -2.104 -18.260 -1.662 1.00 92.75 93 PRO A C 1
ATOM 820 O O . PRO A 1 93 ? -3.255 -18.508 -2.028 1.00 92.75 93 PRO A O 1
ATOM 823 N N . THR A 1 94 ? -1.826 -17.869 -0.413 1.00 92.56 94 THR A N 1
ATOM 824 C CA . THR A 1 94 ? -2.839 -17.677 0.630 1.00 92.56 94 THR A CA 1
ATOM 825 C C . THR A 1 94 ? -2.938 -16.217 1.064 1.00 92.56 94 THR A C 1
ATOM 827 O O . THR A 1 94 ? -1.986 -15.443 0.958 1.00 92.56 94 THR A O 1
ATOM 830 N N . LEU A 1 95 ? -4.105 -15.835 1.595 1.00 92.94 95 LEU A N 1
ATOM 831 C CA . LEU A 1 95 ? -4.308 -14.491 2.141 1.00 92.94 95 LEU A CA 1
ATOM 832 C C . LEU A 1 95 ? -3.434 -14.238 3.376 1.00 92.94 95 LEU A C 1
ATOM 834 O O . LEU A 1 95 ? -2.957 -13.128 3.556 1.00 92.94 95 LEU A O 1
ATOM 838 N N . ILE A 1 96 ? -3.205 -15.251 4.213 1.00 93.62 96 ILE A N 1
ATOM 839 C CA . ILE A 1 96 ? -2.395 -15.102 5.430 1.00 93.62 96 ILE A CA 1
ATOM 840 C C . ILE A 1 96 ? -0.940 -14.800 5.060 1.00 93.62 96 ILE A C 1
ATOM 842 O O . ILE A 1 96 ? -0.335 -13.920 5.668 1.00 93.62 96 ILE A O 1
ATOM 846 N N . ASP A 1 97 ? -0.403 -15.471 4.035 1.00 93.00 97 ASP A N 1
ATOM 847 C CA . ASP A 1 97 ? 0.947 -15.188 3.532 1.00 93.00 97 ASP A CA 1
ATOM 848 C C . ASP A 1 97 ? 1.045 -13.763 2.978 1.00 93.00 97 ASP A C 1
ATOM 850 O O . ASP A 1 97 ? 2.032 -13.077 3.222 1.00 93.00 97 ASP A O 1
ATOM 854 N N . ALA A 1 98 ? -0.003 -13.286 2.297 1.00 95.06 98 ALA A N 1
ATOM 855 C CA . ALA A 1 98 ? -0.081 -11.896 1.858 1.00 95.06 98 ALA A CA 1
ATOM 856 C C . ALA A 1 98 ? -0.119 -10.915 3.044 1.00 95.06 98 ALA A C 1
ATOM 858 O O . ALA A 1 98 ? 0.612 -9.932 3.051 1.00 95.06 98 ALA A O 1
ATOM 859 N N . LEU A 1 99 ? -0.928 -11.172 4.076 1.00 93.81 99 LEU A N 1
ATOM 860 C CA . LEU A 1 99 ? -1.039 -10.269 5.229 1.00 93.81 99 LEU A CA 1
ATOM 861 C C . LEU A 1 99 ? 0.283 -10.123 5.999 1.00 93.81 99 LEU A C 1
ATOM 863 O O . LEU A 1 99 ? 0.543 -9.052 6.535 1.00 93.81 99 LEU A O 1
ATOM 867 N N . ARG A 1 100 ? 1.135 -11.157 6.021 1.00 92.12 100 ARG A N 1
ATOM 868 C CA . ARG A 1 100 ? 2.458 -11.104 6.674 1.00 92.12 100 ARG A CA 1
ATOM 869 C C . ARG A 1 100 ? 3.442 -10.144 6.004 1.00 92.12 100 ARG A C 1
ATOM 871 O O . ARG A 1 100 ? 4.240 -9.531 6.700 1.00 92.12 100 ARG A O 1
ATOM 878 N N . ASP A 1 101 ? 3.362 -10.000 4.685 1.00 91.44 101 ASP A N 1
ATOM 879 C CA . ASP A 1 101 ? 4.244 -9.128 3.893 1.00 91.44 101 ASP A CA 1
ATOM 880 C C . ASP A 1 101 ? 3.599 -7.756 3.589 1.00 91.44 101 ASP A C 1
ATOM 882 O O . ASP A 1 101 ? 4.100 -6.975 2.775 1.00 91.44 101 ASP A O 1
ATOM 886 N N . MET A 1 102 ? 2.460 -7.449 4.218 1.00 92.38 102 MET A N 1
ATOM 887 C CA . MET A 1 102 ? 1.674 -6.248 3.927 1.00 92.38 102 MET A CA 1
ATOM 888 C C . MET A 1 102 ? 2.301 -4.954 4.476 1.00 92.38 102 MET A C 1
ATOM 890 O O . MET A 1 102 ? 2.085 -3.887 3.897 1.00 92.38 102 MET A O 1
ATOM 894 N N . ASP A 1 103 ? 3.102 -5.043 5.541 1.00 93.50 103 ASP A N 1
ATOM 895 C CA . ASP A 1 103 ? 3.709 -3.913 6.267 1.00 93.50 103 ASP A CA 1
ATOM 896 C C . ASP A 1 103 ? 4.519 -2.969 5.353 1.00 93.50 103 ASP A C 1
ATOM 898 O O . ASP A 1 103 ? 4.303 -1.747 5.331 1.00 93.50 103 ASP A O 1
ATOM 902 N N . ASP A 1 104 ? 5.417 -3.538 4.542 1.00 91.88 104 ASP A N 1
ATOM 903 C CA . ASP A 1 104 ? 6.269 -2.787 3.611 1.00 91.88 104 ASP A CA 1
ATOM 904 C C . ASP A 1 104 ? 5.452 -2.179 2.466 1.00 91.88 104 ASP A C 1
ATOM 906 O O . ASP A 1 104 ? 5.675 -1.031 2.065 1.00 91.88 104 ASP A O 1
ATOM 910 N N . ALA A 1 105 ? 4.479 -2.937 1.951 1.00 94.00 105 ALA A N 1
ATOM 911 C CA . ALA A 1 105 ? 3.609 -2.493 0.869 1.00 94.00 105 ALA A CA 1
ATOM 912 C C . ALA A 1 105 ? 2.769 -1.283 1.295 1.00 94.00 105 ALA A C 1
ATOM 914 O O . ALA A 1 105 ? 2.699 -0.296 0.559 1.00 94.00 105 ALA A O 1
ATOM 915 N N . LEU A 1 106 ? 2.185 -1.330 2.496 1.00 94.56 106 LEU A N 1
ATOM 916 C CA . LEU A 1 106 ? 1.423 -0.224 3.072 1.00 94.56 106 LEU A CA 1
ATOM 917 C C . LEU A 1 106 ? 2.301 1.007 3.261 1.00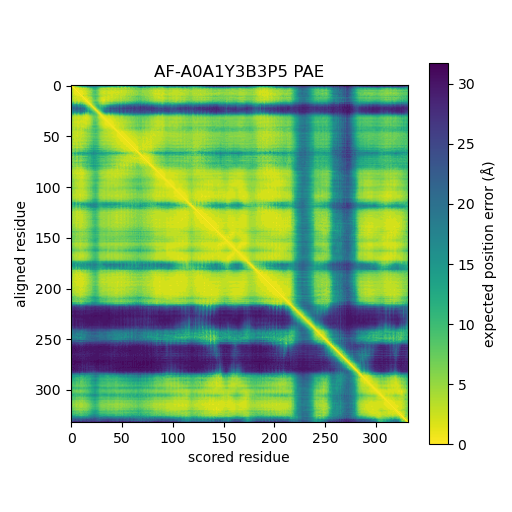 94.56 106 LEU A C 1
ATOM 919 O O . LEU A 1 106 ? 1.968 2.073 2.749 1.00 94.56 106 LEU A O 1
ATOM 923 N N . SER A 1 107 ? 3.444 0.855 3.928 1.00 94.06 107 SER A N 1
ATOM 924 C CA . SER A 1 107 ? 4.354 1.968 4.219 1.00 94.06 107 SER A CA 1
ATOM 925 C C . SER A 1 107 ? 4.826 2.676 2.941 1.00 94.06 107 SER A C 1
ATOM 927 O O . SER A 1 107 ? 4.864 3.907 2.877 1.00 94.06 107 SER A O 1
ATOM 929 N N . MET A 1 108 ? 5.113 1.915 1.880 1.00 92.38 108 MET A N 1
ATOM 930 C CA . MET A 1 108 ? 5.471 2.470 0.573 1.00 92.38 108 MET A CA 1
ATOM 931 C C . MET A 1 108 ? 4.296 3.156 -0.131 1.00 92.38 108 MET A C 1
ATOM 933 O O . MET A 1 108 ? 4.484 4.227 -0.709 1.00 92.38 108 MET A O 1
ATOM 937 N N . CYS A 1 109 ? 3.089 2.586 -0.078 1.00 93.06 109 CYS A N 1
ATOM 938 C CA . CYS A 1 109 ? 1.906 3.210 -0.679 1.00 93.06 109 CYS A CA 1
ATOM 939 C C . CYS A 1 109 ? 1.530 4.518 0.037 1.00 93.06 109 CYS A C 1
ATOM 941 O O . CYS A 1 109 ? 1.240 5.506 -0.635 1.00 93.06 109 CYS A O 1
ATOM 943 N N . PHE A 1 110 ? 1.618 4.569 1.372 1.00 92.31 110 PHE A N 1
ATOM 944 C CA . PHE A 1 110 ? 1.411 5.797 2.150 1.00 92.31 110 PHE A CA 1
ATOM 945 C C . PHE A 1 110 ? 2.452 6.869 1.828 1.00 92.31 110 PHE A C 1
ATOM 947 O O . PHE A 1 110 ? 2.107 8.039 1.677 1.00 92.31 110 PHE A O 1
ATOM 954 N N . LEU A 1 111 ? 3.717 6.482 1.641 1.00 90.12 111 LEU A N 1
ATOM 955 C CA . LEU A 1 111 ? 4.747 7.410 1.179 1.00 90.12 111 LEU A CA 1
ATOM 956 C C . LEU A 1 111 ? 4.423 7.967 -0.216 1.00 90.12 111 LEU A C 1
ATOM 958 O O . LEU A 1 111 ? 4.558 9.166 -0.454 1.00 90.12 111 LEU A O 1
ATOM 962 N N . TYR A 1 112 ? 3.970 7.112 -1.136 1.00 88.88 112 TYR A N 1
ATOM 963 C CA . TYR A 1 112 ? 3.607 7.533 -2.489 1.00 88.88 112 TYR A CA 1
ATOM 964 C C . TYR A 1 112 ? 2.356 8.404 -2.543 1.00 88.88 112 TYR A C 1
ATOM 966 O O . TYR A 1 11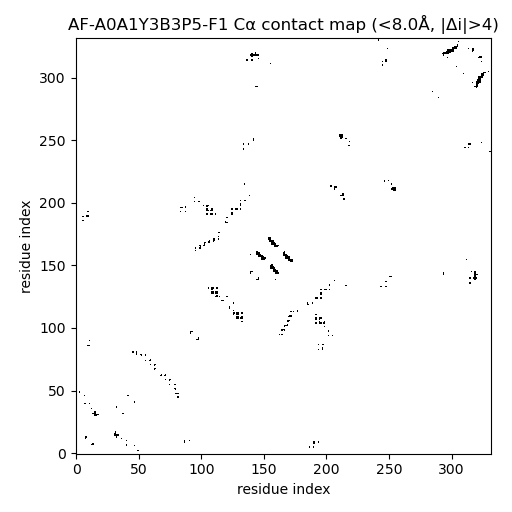2 ? 2.288 9.300 -3.383 1.00 88.88 112 TYR A O 1
ATOM 974 N N . ALA A 1 113 ? 1.405 8.189 -1.635 1.00 87.38 113 ALA A N 1
ATOM 975 C CA . ALA A 1 113 ? 0.218 9.023 -1.501 1.00 87.38 113 ALA A CA 1
ATOM 976 C C . ALA A 1 113 ? 0.567 10.488 -1.177 1.00 87.38 113 ALA A C 1
ATOM 978 O O . ALA A 1 113 ? -0.120 11.400 -1.644 1.00 87.38 113 ALA A O 1
ATOM 979 N N . MET A 1 114 ? 1.669 10.715 -0.454 1.00 84.19 114 MET A N 1
ATOM 980 C CA . MET A 1 114 ? 2.165 12.050 -0.105 1.00 84.19 114 MET A CA 1
ATOM 981 C C . MET A 1 114 ? 2.919 12.751 -1.244 1.00 84.19 114 MET A C 1
ATOM 983 O O . MET A 1 114 ? 3.103 13.966 -1.201 1.00 84.19 114 MET A O 1
ATOM 987 N N . PHE A 1 115 ? 3.374 12.034 -2.279 1.00 83.44 115 PHE A N 1
ATOM 988 C CA . PHE A 1 115 ? 4.094 12.682 -3.376 1.00 83.44 115 PHE A CA 1
ATOM 989 C C . PHE A 1 115 ? 3.163 13.520 -4.262 1.00 83.44 115 PHE A C 1
ATOM 991 O O . PHE A 1 115 ? 2.100 13.080 -4.701 1.00 83.44 115 PHE A O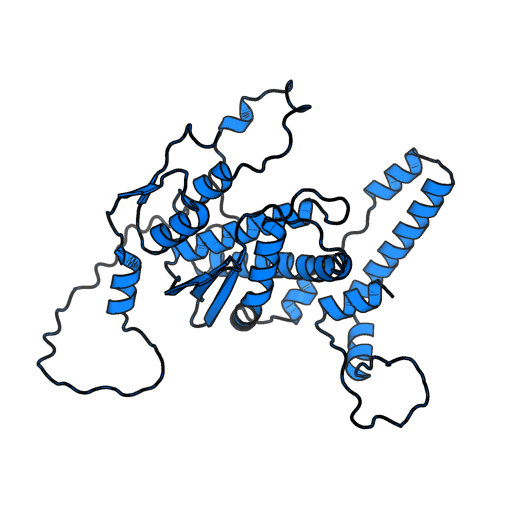 1
ATOM 998 N N . GLY A 1 116 ? 3.609 14.734 -4.587 1.00 78.44 116 GLY A N 1
ATOM 999 C CA . GLY A 1 116 ? 2.976 15.582 -5.595 1.00 78.44 116 GLY A CA 1
ATOM 1000 C C . GLY A 1 116 ? 3.220 15.099 -7.031 1.00 78.44 116 GLY A C 1
ATOM 1001 O O . GLY A 1 116 ? 4.044 14.215 -7.299 1.00 78.44 116 GLY A O 1
ATOM 1002 N N . LYS A 1 117 ? 2.519 15.724 -7.987 1.00 74.88 117 LYS A N 1
ATOM 1003 C CA . LYS A 1 117 ? 2.694 15.461 -9.424 1.00 74.88 117 LYS A CA 1
ATOM 1004 C C . LYS A 1 117 ? 4.155 15.713 -9.814 1.00 74.88 117 LYS A C 1
ATOM 1006 O O . LYS A 1 117 ? 4.692 16.796 -9.602 1.00 74.88 117 LYS A O 1
ATOM 1011 N N . SER A 1 118 ? 4.825 14.712 -10.384 1.00 74.75 118 SER A N 1
ATOM 1012 C CA . SER A 1 118 ? 6.256 14.810 -10.681 1.00 74.75 118 SER A CA 1
ATOM 1013 C C . SER A 1 118 ? 6.628 14.095 -11.972 1.00 74.75 118 SER A C 1
ATOM 1015 O O . SER A 1 118 ? 6.137 13.008 -12.242 1.00 74.75 118 SER A O 1
ATOM 1017 N N . LYS A 1 119 ? 7.566 14.641 -12.759 1.00 68.69 119 LYS A N 1
ATOM 1018 C CA . LYS A 1 119 ? 7.949 14.067 -14.071 1.00 68.69 119 LYS A CA 1
ATOM 1019 C C . LYS A 1 119 ? 8.485 12.627 -13.995 1.00 68.69 119 LYS A C 1
ATOM 1021 O O . LYS A 1 119 ? 8.418 11.896 -14.979 1.00 68.69 119 LYS A O 1
ATOM 1026 N N . SER A 1 120 ? 9.032 12.227 -12.845 1.00 73.44 120 SER A N 1
ATOM 1027 C CA . SER A 1 120 ? 9.607 10.888 -12.636 1.00 73.44 120 SER A CA 1
ATOM 1028 C C . SER A 1 120 ? 8.576 9.852 -12.174 1.00 73.44 120 SER A C 1
ATOM 1030 O O . SER A 1 120 ? 8.795 8.652 -12.350 1.00 73.44 120 SER A O 1
ATOM 1032 N N . LEU A 1 121 ? 7.452 10.300 -11.609 1.00 78.38 121 LEU A N 1
ATOM 1033 C CA . LEU A 1 121 ? 6.440 9.447 -10.994 1.00 78.38 121 LEU A CA 1
ATOM 1034 C C . LEU A 1 121 ? 5.152 9.496 -11.828 1.00 78.38 121 LEU A C 1
ATOM 1036 O O . LEU A 1 121 ? 4.631 10.579 -12.082 1.00 78.38 121 LEU A O 1
ATOM 1040 N N . PRO A 1 122 ? 4.637 8.351 -12.305 1.00 82.25 122 PRO A N 1
ATOM 1041 C CA . PRO A 1 122 ? 3.384 8.348 -13.050 1.00 82.25 122 PRO A CA 1
ATOM 1042 C C . PRO A 1 122 ? 2.222 8.734 -12.126 1.00 82.25 122 PRO A C 1
ATOM 1044 O O . PRO A 1 122 ? 2.094 8.178 -11.039 1.00 82.25 122 PRO A O 1
ATOM 1047 N N . LEU A 1 123 ? 1.372 9.654 -12.591 1.00 85.12 123 LEU A N 1
ATOM 1048 C CA . LEU A 1 123 ? 0.200 10.138 -11.849 1.00 85.12 123 LEU A CA 1
ATOM 1049 C C . LEU A 1 123 ? -0.744 9.003 -11.452 1.00 85.12 123 LEU A C 1
ATOM 1051 O O . LEU A 1 123 ? -1.132 8.910 -10.295 1.00 85.12 123 LEU A O 1
ATOM 1055 N N . GLU A 1 124 ? -0.983 8.079 -12.383 1.00 86.19 124 GLU A N 1
ATOM 1056 C CA . GLU A 1 124 ? -1.801 6.881 -12.175 1.00 86.19 124 GLU A CA 1
ATOM 1057 C C . GLU A 1 124 ? -1.370 6.081 -10.934 1.00 86.19 124 GLU A C 1
ATOM 1059 O O . GLU A 1 124 ? -2.206 5.627 -10.163 1.00 86.19 124 GLU A O 1
ATOM 1064 N N . LEU A 1 125 ? -0.063 5.948 -10.684 1.00 87.94 125 LEU A N 1
ATOM 1065 C CA . LEU A 1 125 ? 0.433 5.192 -9.533 1.00 87.94 125 LEU A CA 1
ATOM 1066 C C . LEU A 1 125 ? 0.212 5.938 -8.215 1.00 87.94 125 LEU A C 1
ATOM 1068 O O . LEU A 1 125 ? -0.053 5.304 -7.197 1.00 87.94 125 LEU A O 1
ATOM 1072 N N . ILE A 1 126 ? 0.317 7.268 -8.232 1.00 88.19 126 ILE A N 1
ATOM 1073 C CA . ILE A 1 126 ? 0.065 8.117 -7.062 1.00 88.19 126 ILE A CA 1
ATOM 1074 C C . ILE A 1 126 ? -1.426 8.068 -6.707 1.00 88.19 126 ILE A C 1
ATOM 1076 O O . ILE A 1 126 ? -1.773 7.811 -5.558 1.00 88.19 126 ILE A O 1
ATOM 1080 N N . GLU A 1 127 ? -2.303 8.251 -7.694 1.00 87.44 127 GLU A N 1
ATOM 1081 C CA . GLU A 1 127 ? -3.760 8.203 -7.520 1.00 87.44 127 GLU A CA 1
ATOM 1082 C C . GLU A 1 127 ? -4.231 6.826 -7.040 1.00 87.44 127 GLU A C 1
ATOM 1084 O O . GLU A 1 127 ? -4.998 6.734 -6.080 1.00 87.44 127 GLU A O 1
ATOM 1089 N N . LEU A 1 128 ? -3.716 5.745 -7.638 1.00 89.75 128 LEU A N 1
ATOM 1090 C CA . LEU A 1 128 ? -3.995 4.384 -7.178 1.00 89.75 128 LEU A CA 1
ATOM 1091 C C . LEU A 1 128 ? -3.490 4.148 -5.752 1.00 89.75 128 LEU A C 1
ATOM 1093 O O . LEU A 1 128 ? -4.213 3.555 -4.958 1.00 89.75 128 LEU A O 1
ATOM 1097 N N . SER A 1 129 ? -2.289 4.628 -5.410 1.00 90.81 129 SER A N 1
ATOM 1098 C CA . SER A 1 129 ? -1.750 4.493 -4.050 1.00 90.81 129 SER A CA 1
ATOM 1099 C C . SER A 1 129 ? -2.654 5.190 -3.035 1.00 90.81 129 SER A C 1
ATOM 1101 O O . SER A 1 129 ? -3.042 4.556 -2.062 1.00 90.81 129 SER A O 1
ATOM 1103 N N . ARG A 1 130 ? -3.071 6.437 -3.306 1.00 87.69 130 ARG A N 1
ATOM 1104 C CA . ARG A 1 130 ? -4.009 7.197 -2.4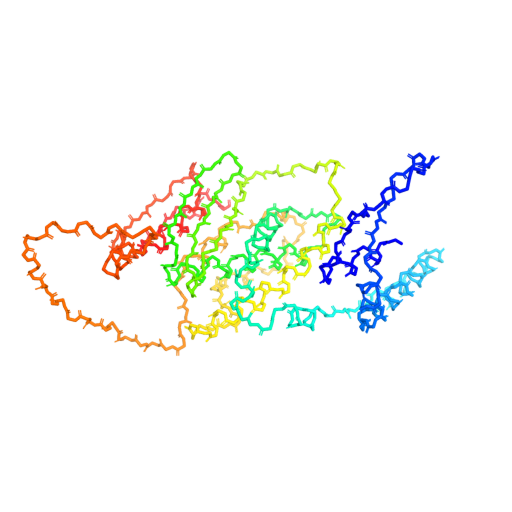57 1.00 87.69 130 ARG A CA 1
ATOM 1105 C C . ARG A 1 130 ? -5.321 6.460 -2.252 1.00 87.69 130 ARG A C 1
ATOM 1107 O O . ARG A 1 130 ? -5.771 6.287 -1.122 1.00 87.69 130 ARG A O 1
ATOM 1114 N N . ARG A 1 131 ? -5.921 5.998 -3.349 1.00 88.50 131 ARG A N 1
ATOM 1115 C CA . ARG A 1 131 ? -7.177 5.257 -3.302 1.00 88.50 131 ARG A CA 1
ATOM 1116 C C . ARG A 1 131 ? -7.034 3.989 -2.460 1.00 88.50 131 ARG A C 1
ATOM 1118 O O . ARG A 1 131 ? -7.818 3.789 -1.543 1.00 88.50 131 ARG A O 1
ATOM 1125 N N . LEU A 1 132 ? -6.026 3.159 -2.727 1.00 91.62 132 LEU A N 1
ATOM 1126 C CA . LEU A 1 132 ? -5.835 1.889 -2.021 1.00 91.62 132 LEU A CA 1
ATOM 1127 C C . LEU A 1 132 ? -5.500 2.071 -0.535 1.00 91.62 132 LEU A C 1
ATOM 1129 O O . LEU A 1 132 ? -5.957 1.274 0.285 1.00 91.62 132 LEU A O 1
ATOM 1133 N N . THR A 1 133 ? -4.740 3.110 -0.171 1.00 91.69 133 THR A N 1
ATOM 1134 C CA . THR A 1 133 ? -4.467 3.429 1.238 1.00 91.69 133 THR A CA 1
ATOM 1135 C C . THR A 1 133 ? -5.733 3.850 1.973 1.00 91.69 133 THR A C 1
ATOM 1137 O O . THR A 1 133 ? -5.944 3.410 3.100 1.00 91.69 133 THR A O 1
ATOM 1140 N N . LEU A 1 134 ? -6.612 4.628 1.329 1.00 89.00 134 LEU A N 1
ATOM 1141 C CA . LEU A 1 134 ? -7.907 5.002 1.904 1.00 89.00 134 LEU A CA 1
ATOM 1142 C C . LEU A 1 134 ? -8.827 3.789 2.044 1.00 89.00 134 LEU A C 1
ATOM 1144 O O . LEU A 1 134 ? -9.388 3.582 3.114 1.00 89.00 134 LEU A O 1
ATOM 1148 N N . GLU A 1 135 ? -8.923 2.945 1.010 1.00 89.44 135 GLU A N 1
ATOM 1149 C CA . GLU A 1 135 ? -9.673 1.680 1.065 1.00 89.44 135 GLU A CA 1
ATOM 1150 C C . GLU A 1 135 ? -9.214 0.808 2.250 1.00 89.44 135 GLU A C 1
ATOM 1152 O O . GLU A 1 135 ? -10.042 0.218 2.947 1.00 89.44 135 GLU A O 1
ATOM 1157 N N . PHE A 1 136 ? -7.905 0.751 2.513 1.00 92.88 136 PHE A N 1
ATOM 1158 C CA . PHE A 1 136 ? -7.354 0.001 3.640 1.00 92.88 136 PHE A CA 1
ATOM 1159 C C . PHE A 1 136 ? -7.658 0.652 4.997 1.00 92.88 136 PHE A C 1
ATOM 1161 O O . PHE A 1 136 ? -8.128 -0.029 5.909 1.00 92.88 136 PHE A O 1
ATOM 1168 N N . MET A 1 137 ? -7.440 1.964 5.143 1.00 91.19 137 MET A N 1
ATOM 1169 C CA . MET A 1 137 ? -7.765 2.688 6.381 1.00 91.19 137 MET A CA 1
ATOM 1170 C C . MET A 1 137 ? -9.235 2.516 6.751 1.00 91.19 137 MET A C 1
ATOM 1172 O O . MET A 1 137 ? -9.569 2.271 7.906 1.00 91.19 137 MET A O 1
ATOM 1176 N N . TYR A 1 138 ? -10.103 2.589 5.754 1.00 88.44 138 TYR A N 1
ATOM 1177 C CA . TYR A 1 138 ? -11.535 2.458 5.922 1.00 88.44 138 TYR A CA 1
ATOM 1178 C C . TYR A 1 138 ? -11.957 1.055 6.369 1.00 88.44 138 TYR A C 1
ATOM 1180 O O . TYR A 1 138 ? -12.756 0.904 7.291 1.00 88.44 138 TYR A O 1
ATOM 1188 N N . PHE A 1 139 ? -11.332 0.018 5.803 1.00 91.31 139 PHE A N 1
ATOM 1189 C CA . PHE A 1 139 ? -11.506 -1.354 6.276 1.00 91.31 139 PHE A CA 1
ATOM 1190 C C . PHE A 1 139 ? -11.111 -1.507 7.753 1.00 91.31 139 PHE A C 1
ATOM 1192 O O . PHE A 1 139 ? -11.820 -2.159 8.521 1.00 91.31 139 PHE A O 1
ATOM 1199 N N . VAL A 1 140 ? -10.002 -0.892 8.175 1.00 92.75 140 VAL A N 1
ATOM 1200 C CA . VAL A 1 140 ? -9.547 -0.933 9.576 1.00 92.75 140 VAL A CA 1
ATOM 1201 C C . VAL A 1 140 ? -10.525 -0.218 10.514 1.00 92.75 140 VAL A C 1
ATOM 1203 O O . VAL A 1 140 ? -10.780 -0.728 11.608 1.00 92.75 140 VAL A O 1
ATOM 1206 N N . MET A 1 141 ? -11.100 0.911 10.084 1.00 90.00 141 MET A N 1
ATOM 1207 C CA . MET A 1 141 ? -12.130 1.631 10.843 1.00 90.00 141 MET A CA 1
ATOM 1208 C C . MET A 1 141 ? -13.374 0.772 11.060 1.00 90.00 141 MET A C 1
ATOM 1210 O O . MET A 1 141 ? -13.799 0.598 12.200 1.00 90.00 141 MET A O 1
ATOM 1214 N N . GLU A 1 142 ? -13.931 0.205 9.988 1.00 87.69 142 GLU A N 1
ATOM 1215 C CA . GLU A 1 142 ? -15.187 -0.551 10.054 1.00 87.69 142 GLU A CA 1
ATOM 1216 C C . GLU A 1 142 ? -15.025 -1.850 10.853 1.00 87.69 142 GLU A C 1
ATOM 1218 O O . GLU A 1 142 ? -15.854 -2.203 11.688 1.00 87.69 142 GLU A O 1
ATOM 1223 N N . THR A 1 143 ? -13.901 -2.546 10.661 1.00 90.00 143 THR A N 1
ATOM 1224 C CA . THR A 1 143 ? -13.593 -3.773 11.411 1.00 90.00 143 THR A CA 1
ATOM 1225 C C . THR A 1 143 ? -13.115 -3.518 12.839 1.00 90.00 143 THR A C 1
ATOM 1227 O O . THR A 1 143 ? -12.951 -4.473 13.604 1.00 90.00 143 THR A O 1
ATOM 1230 N N . LYS A 1 144 ? -12.864 -2.254 13.215 1.00 91.25 144 LYS A N 1
ATOM 1231 C CA . LYS A 1 144 ? -12.362 -1.840 14.537 1.00 91.25 144 LYS A CA 1
ATOM 1232 C C . LYS A 1 144 ? -11.162 -2.693 14.974 1.00 91.25 144 LYS A C 1
ATOM 1234 O O . LYS A 1 144 ? -11.093 -3.259 16.077 1.00 91.25 144 LYS A O 1
ATOM 1239 N N . SER A 1 145 ? -10.223 -2.863 14.047 1.00 91.94 145 SER A N 1
ATOM 1240 C CA . SER A 1 145 ? -9.089 -3.791 14.169 1.00 91.94 145 SER A CA 1
ATOM 1241 C C . SER A 1 145 ? -7.803 -3.124 14.670 1.00 91.94 145 SER A C 1
ATOM 1243 O O . SER A 1 145 ? -6.829 -3.817 14.972 1.00 91.94 145 SER A O 1
ATOM 1245 N N . LEU A 1 146 ? -7.810 -1.800 14.844 1.00 94.19 146 LEU A N 1
ATOM 1246 C CA . LEU A 1 146 ? -6.699 -1.028 15.402 1.00 94.19 146 LEU A CA 1
ATOM 1247 C C . LEU A 1 146 ? -6.417 -1.420 16.866 1.00 94.19 146 LEU A C 1
ATOM 1249 O O . LEU A 1 146 ? -7.340 -1.668 17.647 1.00 94.19 146 LEU A O 1
ATOM 1253 N N . ARG A 1 147 ? -5.137 -1.520 17.242 1.00 91.56 147 ARG A N 1
ATOM 1254 C CA . ARG A 1 147 ? -4.696 -1.960 18.581 1.00 91.56 147 ARG A CA 1
ATOM 1255 C C . ARG A 1 147 ? -3.737 -0.988 19.243 1.00 91.56 147 ARG A C 1
ATOM 1257 O O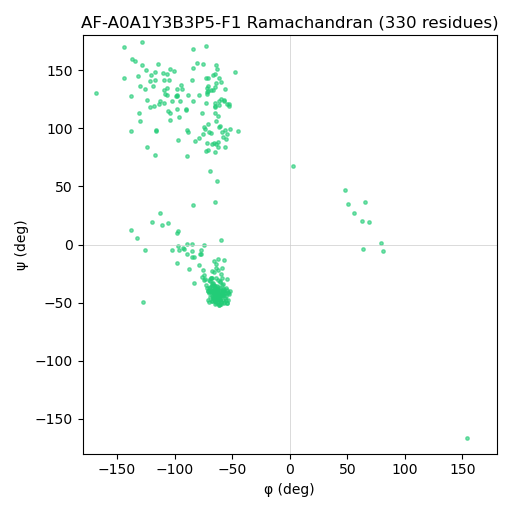 . ARG A 1 147 ? -3.948 -0.637 20.399 1.00 91.56 147 ARG A O 1
ATOM 1264 N N . LYS A 1 148 ? -2.690 -0.559 18.537 1.00 93.31 148 LYS A N 1
ATOM 1265 C CA . LYS A 1 148 ? -1.700 0.384 19.076 1.00 93.31 148 LYS A CA 1
ATOM 1266 C C . LYS A 1 148 ? -1.444 1.501 18.086 1.00 93.31 148 LYS A C 1
ATOM 1268 O O . LYS A 1 148 ? -1.448 1.287 16.877 1.00 93.31 148 LYS A O 1
ATOM 1273 N N . CYS A 1 149 ? -1.205 2.684 18.630 1.00 94.25 149 CYS A N 1
ATOM 1274 C CA . CYS A 1 149 ? -0.815 3.865 17.880 1.00 94.25 149 CYS A CA 1
ATOM 1275 C C . CYS A 1 149 ? 0.408 4.469 18.563 1.00 94.25 149 CYS A C 1
ATOM 1277 O O . CYS A 1 149 ? 0.443 4.566 19.790 1.00 94.25 149 CYS A O 1
ATOM 1279 N N . PHE A 1 150 ? 1.402 4.875 17.784 1.00 94.94 150 PHE A N 1
ATOM 1280 C CA . PHE A 1 150 ? 2.599 5.530 18.293 1.00 94.94 150 PHE A CA 1
ATOM 1281 C C . PHE A 1 150 ? 2.981 6.697 17.387 1.00 94.94 150 PHE A C 1
ATOM 1283 O O . PHE A 1 150 ? 3.111 6.540 16.176 1.00 94.94 150 PHE A O 1
ATOM 1290 N N . ILE A 1 151 ? 3.164 7.877 17.973 1.00 94.94 151 ILE A N 1
ATOM 1291 C CA . ILE A 1 151 ? 3.552 9.086 17.244 1.00 94.94 151 ILE A CA 1
ATOM 1292 C C . ILE A 1 151 ? 5.059 9.266 17.393 1.00 94.94 151 ILE A C 1
ATOM 1294 O O . ILE A 1 151 ? 5.593 9.250 18.500 1.00 94.94 151 ILE A O 1
ATOM 1298 N N . SER A 1 152 ? 5.745 9.452 16.272 1.00 94.56 152 SER A N 1
ATOM 1299 C CA . SER A 1 152 ? 7.180 9.710 16.225 1.00 94.56 152 SER A CA 1
ATOM 1300 C C . SER A 1 152 ? 7.481 10.949 15.386 1.00 94.56 152 SER A C 1
ATOM 1302 O O . SER A 1 152 ? 6.617 11.483 14.694 1.00 94.56 152 SER A O 1
ATOM 1304 N N . ILE A 1 153 ? 8.751 11.352 15.369 1.00 92.31 153 ILE A N 1
ATOM 1305 C CA . ILE A 1 153 ? 9.270 12.411 14.494 1.00 92.31 153 ILE A CA 1
ATOM 1306 C C . ILE A 1 153 ? 9.086 12.040 13.011 1.00 92.31 153 ILE A C 1
ATOM 1308 O O . ILE A 1 153 ? 8.862 12.909 12.179 1.00 92.31 153 ILE A O 1
ATOM 1312 N N . LYS A 1 154 ? 9.148 10.744 12.669 1.00 90.62 154 LYS A N 1
ATOM 1313 C CA . LYS A 1 154 ? 8.999 10.272 11.280 1.00 90.62 154 LYS A CA 1
ATOM 1314 C C . LYS A 1 154 ? 7.550 10.272 10.776 1.00 90.62 154 LYS A C 1
ATOM 1316 O O . LYS A 1 154 ? 7.335 10.350 9.572 1.00 90.62 154 LYS A O 1
ATOM 1321 N N . GLY A 1 155 ? 6.579 10.125 11.672 1.00 92.75 155 GLY A N 1
ATOM 1322 C CA . GLY A 1 155 ? 5.184 9.894 11.307 1.00 92.75 155 GLY A CA 1
ATOM 1323 C C . GLY A 1 155 ? 4.403 9.147 12.384 1.00 92.75 155 GLY A C 1
ATOM 1324 O O . GLY A 1 155 ? 4.868 8.978 13.517 1.00 92.75 155 GLY A O 1
ATOM 1325 N N . TYR A 1 156 ? 3.225 8.675 11.993 1.00 94.81 156 TYR A N 1
ATOM 1326 C CA . TYR A 1 156 ? 2.305 7.881 12.797 1.00 94.81 156 TYR A CA 1
ATOM 1327 C C . TYR A 1 156 ? 2.525 6.395 12.523 1.00 94.81 156 TYR A C 1
ATOM 1329 O O . TYR A 1 156 ? 2.437 5.951 11.382 1.00 94.81 156 TYR A O 1
ATOM 1337 N N . TYR A 1 157 ? 2.799 5.621 13.564 1.00 96.38 157 TYR A N 1
ATOM 1338 C CA . TYR A 1 157 ? 2.868 4.168 13.501 1.00 96.38 157 TYR A CA 1
ATOM 1339 C C . TYR A 1 157 ? 1.550 3.591 13.994 1.00 96.38 157 TYR A C 1
ATOM 1341 O O . TYR A 1 157 ? 1.108 3.902 15.105 1.00 96.38 157 TYR A O 1
ATOM 1349 N N . TYR A 1 158 ? 0.954 2.723 13.188 1.00 96.12 158 TYR A N 1
ATOM 1350 C CA . TYR A 1 158 ? -0.276 2.020 13.521 1.00 96.12 158 TYR A CA 1
ATOM 1351 C C . TYR A 1 158 ? -0.018 0.517 13.580 1.00 96.12 158 TYR A C 1
ATOM 1353 O O . TYR A 1 158 ? 0.749 -0.024 12.787 1.00 96.12 158 TYR A O 1
ATOM 1361 N N . GLU A 1 159 ? -0.656 -0.148 14.537 1.00 95.50 159 GLU A N 1
ATOM 1362 C CA . GLU A 1 159 ? -0.690 -1.603 14.669 1.00 95.50 159 GLU A CA 1
ATOM 1363 C C . GLU A 1 159 ? -2.154 -2.046 14.633 1.00 95.50 159 GLU A C 1
ATOM 1365 O O . GLU A 1 159 ? -2.933 -1.664 15.515 1.00 95.50 159 GLU A O 1
ATOM 1370 N N . ALA A 1 160 ? -2.527 -2.860 13.645 1.00 94.75 160 ALA A N 1
ATOM 1371 C CA . ALA A 1 160 ? -3.847 -3.482 13.563 1.00 94.75 160 ALA A CA 1
ATOM 1372 C C . ALA A 1 160 ? -3.737 -5.007 13.563 1.00 94.75 160 ALA A C 1
ATOM 1374 O O . ALA A 1 160 ? -2.786 -5.578 13.033 1.00 94.75 160 ALA A O 1
ATOM 1375 N N . ASN A 1 161 ? -4.722 -5.667 14.168 1.00 93.12 161 ASN A N 1
ATOM 1376 C CA . ASN A 1 161 ? -4.834 -7.120 14.159 1.00 93.12 161 ASN A CA 1
ATOM 1377 C C . ASN A 1 161 ? -5.930 -7.536 13.173 1.00 93.12 161 ASN A C 1
ATOM 1379 O O . ASN A 1 161 ? -7.117 -7.353 13.451 1.00 93.12 161 ASN A O 1
ATOM 1383 N N . ILE A 1 162 ? -5.524 -8.094 12.033 1.00 92.25 162 ILE A N 1
ATOM 1384 C CA . ILE A 1 162 ? -6.411 -8.534 10.954 1.00 92.25 162 ILE A CA 1
ATOM 1385 C C . ILE A 1 162 ? -6.241 -10.045 10.792 1.00 92.25 162 ILE A C 1
ATOM 1387 O O . ILE A 1 162 ? -5.149 -10.530 10.509 1.00 92.25 162 ILE A O 1
ATOM 1391 N N . MET A 1 163 ? -7.325 -10.806 10.986 1.00 87.62 163 MET A N 1
ATOM 1392 C CA . MET A 1 163 ? -7.334 -12.279 10.883 1.00 87.62 163 MET A CA 1
ATOM 1393 C C . MET A 1 163 ? -6.227 -12.975 11.707 1.00 87.62 163 MET A C 1
ATOM 1395 O O . MET A 1 163 ? -5.666 -13.987 11.289 1.00 87.62 163 MET A O 1
ATOM 1399 N N . GLY A 1 164 ? -5.881 -12.421 12.874 1.00 86.44 164 GLY A N 1
ATOM 1400 C CA . GLY A 1 164 ? -4.839 -12.964 13.750 1.00 86.44 164 GLY A CA 1
ATOM 1401 C C . GLY A 1 164 ? -3.404 -12.629 13.330 1.00 86.44 164 GLY A C 1
ATOM 1402 O O . GLY A 1 164 ? -2.472 -13.070 13.999 1.00 86.44 164 GLY A O 1
ATOM 1403 N N . GLN A 1 165 ? -3.200 -11.862 12.253 1.00 91.56 165 GLN A N 1
ATOM 1404 C CA . GLN A 1 165 ? -1.902 -11.292 11.895 1.00 91.56 165 GLN A CA 1
ATOM 1405 C C . GLN A 1 165 ? -1.818 -9.845 12.385 1.00 91.56 165 GLN A C 1
ATOM 1407 O O . GLN A 1 165 ? -2.748 -9.054 12.214 1.00 91.56 165 GLN A O 1
ATOM 1412 N N . ILE A 1 166 ? -0.693 -9.508 13.010 1.00 93.75 166 ILE A N 1
ATOM 1413 C CA . ILE A 1 166 ? -0.402 -8.152 13.469 1.00 93.75 166 ILE A CA 1
ATOM 1414 C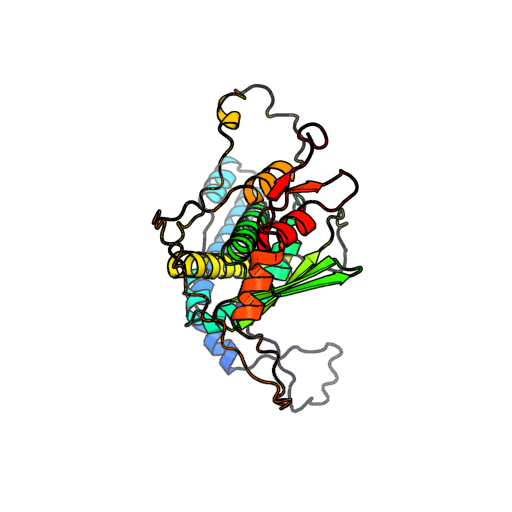 C . ILE A 1 166 ? 0.306 -7.429 12.329 1.00 93.75 166 ILE A C 1
ATOM 1416 O O . ILE A 1 166 ? 1.404 -7.828 11.955 1.00 93.75 166 ILE A O 1
ATOM 1420 N N . ILE A 1 167 ? -0.324 -6.380 11.811 1.00 95.31 167 ILE A N 1
ATOM 1421 C CA . ILE A 1 167 ? 0.174 -5.571 10.698 1.00 95.31 167 ILE A CA 1
ATOM 14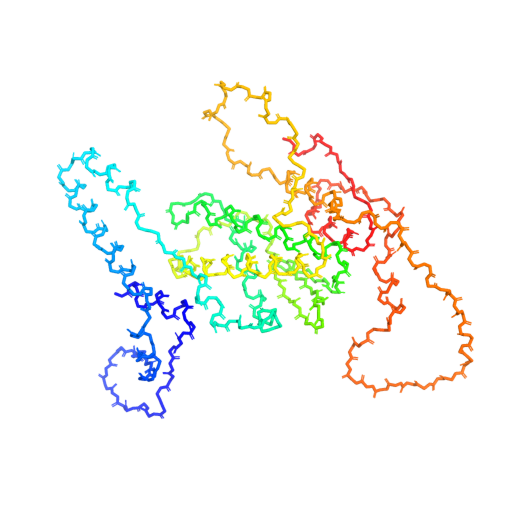22 C C . ILE A 1 167 ? 0.602 -4.221 11.255 1.00 95.31 167 ILE A C 1
ATOM 1424 O O . ILE A 1 167 ? -0.154 -3.582 11.998 1.00 95.31 167 ILE A O 1
ATOM 1428 N N . ARG A 1 168 ? 1.817 -3.796 10.915 1.00 95.25 168 ARG A N 1
ATOM 1429 C CA . ARG A 1 168 ? 2.411 -2.534 11.352 1.00 95.25 168 ARG A CA 1
ATOM 1430 C C . ARG A 1 168 ? 2.824 -1.710 10.151 1.00 95.25 168 ARG A C 1
ATOM 1432 O O . ARG A 1 168 ? 3.642 -2.128 9.343 1.00 95.25 168 ARG A O 1
ATOM 1439 N N . TRP A 1 169 ? 2.320 -0.490 10.077 1.00 96.06 169 TRP A N 1
ATOM 1440 C CA . TRP A 1 169 ? 2.696 0.430 9.012 1.00 96.06 169 TRP A CA 1
ATOM 1441 C C . TRP A 1 169 ? 2.928 1.830 9.556 1.00 96.06 169 TRP A C 1
ATOM 1443 O O . TRP A 1 169 ? 2.468 2.192 10.644 1.00 96.06 169 TRP A O 1
ATOM 1453 N N . ILE A 1 170 ? 3.667 2.613 8.775 1.00 95.00 170 ILE A N 1
ATOM 1454 C CA . ILE A 1 170 ? 3.924 4.019 9.052 1.00 95.00 170 ILE A CA 1
ATOM 1455 C C . ILE A 1 170 ? 3.176 4.896 8.050 1.00 95.00 170 ILE A C 1
ATOM 1457 O O . ILE A 1 170 ? 3.242 4.683 6.839 1.00 95.00 170 ILE A O 1
ATOM 1461 N N . VAL A 1 171 ? 2.500 5.914 8.570 1.00 93.62 171 VAL A N 1
ATOM 1462 C CA . VAL A 1 171 ? 1.975 7.036 7.797 1.00 93.62 171 VAL A CA 1
ATOM 1463 C C . VAL A 1 171 ? 2.894 8.232 8.052 1.00 93.62 171 VAL A C 1
ATOM 1465 O O . VAL A 1 171 ? 2.976 8.697 9.193 1.00 93.62 171 VAL A O 1
ATOM 1468 N N . PRO A 1 172 ? 3.644 8.707 7.043 1.00 91.88 172 PRO A N 1
ATOM 1469 C CA . PRO A 1 172 ? 4.521 9.857 7.213 1.00 91.88 172 PRO A CA 1
ATOM 1470 C C . PRO A 1 172 ? 3.712 11.114 7.544 1.00 91.88 172 PRO A C 1
ATOM 1472 O O . PRO A 1 172 ? 2.557 11.248 7.141 1.00 91.88 172 PRO A O 1
ATOM 1475 N N . HIS A 1 173 ? 4.325 12.047 8.276 1.00 89.31 173 HIS A N 1
ATOM 1476 C CA . HIS A 1 173 ? 3.717 13.362 8.487 1.00 89.31 173 HIS A CA 1
ATOM 1477 C C . HIS A 1 173 ? 3.533 14.083 7.152 1.00 89.31 173 HIS A C 1
ATOM 1479 O O . HIS A 1 173 ? 4.384 13.987 6.264 1.00 89.31 173 HIS A O 1
ATOM 1485 N N . GLN A 1 174 ? 2.431 14.821 7.033 1.00 80.38 174 GLN A N 1
ATOM 1486 C CA . GLN A 1 174 ? 2.100 15.601 5.846 1.00 80.38 174 GLN A CA 1
ATOM 1487 C C . GLN A 1 174 ? 3.008 16.832 5.752 1.00 80.38 174 GLN A C 1
ATOM 1489 O O . GLN A 1 174 ? 2.649 17.936 6.147 1.00 80.38 174 GLN A O 1
ATOM 1494 N N . PHE A 1 175 ? 4.220 16.626 5.252 1.00 77.88 175 PHE A N 1
ATOM 1495 C CA . PHE A 1 175 ? 5.148 17.695 4.915 1.00 77.88 175 PHE A CA 1
ATOM 1496 C C . PHE A 1 175 ? 5.429 17.673 3.420 1.00 77.88 175 PHE A C 1
ATOM 1498 O O . PHE A 1 175 ? 5.472 16.613 2.791 1.00 77.88 175 PHE A O 1
ATOM 1505 N N . VAL A 1 176 ? 5.681 18.852 2.851 1.00 69.88 176 VAL A N 1
ATOM 1506 C CA . VAL A 1 176 ? 6.143 18.960 1.469 1.00 69.88 176 VAL A CA 1
ATOM 1507 C C . VAL A 1 176 ? 7.511 18.288 1.376 1.00 69.88 176 VAL A C 1
ATOM 1509 O O . VAL A 1 176 ? 8.519 18.797 1.867 1.00 69.88 176 VAL A O 1
ATOM 1512 N N . MET A 1 177 ? 7.545 17.102 0.772 1.00 68.56 177 MET A N 1
ATOM 1513 C CA . MET A 1 177 ? 8.791 16.379 0.569 1.00 68.56 177 MET A CA 1
ATOM 1514 C C . MET A 1 177 ? 9.570 17.001 -0.586 1.00 68.56 177 MET A C 1
ATOM 1516 O O . MET A 1 177 ? 9.185 16.899 -1.753 1.00 68.56 177 MET A O 1
ATOM 1520 N N . ASN A 1 178 ? 10.719 17.588 -0.263 1.00 66.25 178 ASN A N 1
ATOM 1521 C CA . ASN A 1 178 ? 11.699 17.975 -1.268 1.00 66.25 178 ASN A CA 1
ATOM 1522 C C . ASN A 1 178 ? 12.359 16.723 -1.861 1.00 66.25 178 ASN A C 1
ATOM 1524 O O . ASN A 1 178 ? 12.621 15.743 -1.160 1.00 66.25 178 ASN A O 1
ATOM 1528 N N . ARG A 1 179 ? 12.647 16.745 -3.169 1.00 68.50 179 ARG A N 1
ATOM 1529 C CA . ARG A 1 179 ? 13.369 15.643 -3.819 1.00 68.50 179 ARG A CA 1
ATOM 1530 C C . ARG A 1 179 ? 14.754 15.495 -3.196 1.00 68.50 179 ARG A C 1
ATOM 1532 O O . ARG A 1 179 ? 15.574 16.402 -3.294 1.00 68.50 179 ARG A O 1
ATOM 1539 N N . VAL A 1 180 ? 15.021 14.321 -2.636 1.00 76.31 180 VAL A N 1
ATOM 1540 C CA . VAL A 1 180 ? 16.357 13.948 -2.169 1.00 76.31 180 VAL A CA 1
ATOM 1541 C C . VAL A 1 180 ? 17.153 13.408 -3.367 1.00 76.31 180 VAL A C 1
ATOM 1543 O O . VAL A 1 180 ? 16.673 12.482 -4.027 1.00 76.31 180 VAL A O 1
ATOM 1546 N N . PRO A 1 181 ? 18.331 13.974 -3.692 1.00 70.88 181 PRO A N 1
ATOM 1547 C CA . PRO A 1 181 ? 19.093 13.602 -4.887 1.00 70.88 181 PRO A CA 1
ATOM 1548 C C . PRO A 1 181 ? 19.660 12.173 -4.846 1.00 70.88 181 PRO A C 1
ATOM 1550 O O . PRO A 1 181 ? 19.876 11.586 -5.902 1.00 70.88 181 PRO A O 1
ATOM 1553 N N . ASP A 1 182 ? 19.833 11.591 -3.657 1.00 80.81 182 ASP A N 1
ATOM 1554 C CA . ASP A 1 182 ? 20.471 10.279 -3.472 1.00 80.81 182 ASP A CA 1
ATOM 1555 C C . ASP A 1 182 ? 19.524 9.076 -3.635 1.00 80.81 182 ASP A C 1
ATOM 1557 O O . ASP A 1 182 ? 19.937 7.926 -3.484 1.00 80.81 182 ASP A O 1
ATOM 1561 N N . VAL A 1 183 ? 18.243 9.310 -3.937 1.00 83.94 183 VAL A N 1
ATOM 1562 C CA . VAL A 1 183 ? 17.228 8.249 -3.987 1.00 83.94 183 VAL A CA 1
ATOM 1563 C C . VAL A 1 183 ? 16.903 7.850 -5.427 1.00 83.94 183 VAL A C 1
ATOM 1565 O O . VAL A 1 183 ? 16.446 8.660 -6.236 1.00 83.94 183 VAL A O 1
ATOM 1568 N N . ASP A 1 184 ? 17.063 6.560 -5.740 1.00 85.75 184 ASP A N 1
ATOM 1569 C CA . ASP A 1 184 ? 16.673 6.004 -7.039 1.00 85.75 184 ASP A CA 1
ATOM 1570 C C . ASP A 1 184 ? 15.155 5.748 -7.118 1.00 85.75 184 ASP A C 1
ATOM 1572 O O . ASP A 1 184 ? 14.634 4.670 -6.805 1.00 85.75 184 ASP A O 1
ATOM 1576 N N . PHE A 1 185 ? 14.432 6.756 -7.607 1.00 85.25 185 PHE A N 1
ATOM 1577 C CA . PHE A 1 185 ? 12.989 6.680 -7.842 1.00 85.25 185 PHE A CA 1
ATOM 1578 C C . PHE A 1 185 ? 12.582 5.626 -8.877 1.00 85.25 185 PHE A C 1
ATOM 1580 O O . PHE A 1 185 ? 11.434 5.183 -8.864 1.00 85.25 185 PHE A O 1
ATOM 1587 N N . GLN A 1 186 ? 13.472 5.200 -9.778 1.00 85.81 186 GLN A N 1
ATOM 1588 C CA . GLN A 1 186 ? 13.131 4.183 -10.771 1.00 85.81 186 GLN A CA 1
ATOM 1589 C C . GLN A 1 186 ? 12.981 2.813 -10.109 1.00 85.81 186 GLN A C 1
ATOM 1591 O O . GLN A 1 186 ? 12.046 2.078 -10.430 1.00 85.81 186 GLN A O 1
ATOM 1596 N N . VAL A 1 187 ? 13.857 2.489 -9.155 1.00 88.44 187 VAL A N 1
ATOM 1597 C CA . VAL A 1 187 ? 13.740 1.279 -8.330 1.00 88.44 187 VAL A CA 1
ATOM 1598 C C . VAL A 1 187 ? 12.477 1.356 -7.474 1.00 88.44 187 VAL A C 1
ATOM 1600 O O . VAL A 1 187 ? 11.639 0.455 -7.547 1.00 88.44 187 VAL A O 1
ATOM 1603 N N . MET A 1 188 ? 12.265 2.463 -6.754 1.00 88.38 188 MET A N 1
ATOM 1604 C CA . MET A 1 188 ? 11.061 2.645 -5.929 1.00 88.38 188 MET A CA 1
ATOM 1605 C C . MET A 1 188 ? 9.768 2.523 -6.739 1.00 88.38 188 MET A C 1
ATOM 1607 O O . MET A 1 188 ? 8.798 1.930 -6.269 1.00 88.38 188 MET A O 1
ATOM 1611 N N . LYS A 1 189 ? 9.752 3.038 -7.972 1.00 89.50 189 LYS A N 1
ATOM 1612 C CA . LYS A 1 189 ? 8.603 2.931 -8.873 1.00 89.50 189 LYS A CA 1
ATOM 1613 C C . LYS A 1 189 ? 8.266 1.476 -9.179 1.00 89.50 189 LYS A C 1
ATOM 1615 O O . LYS A 1 189 ? 7.095 1.118 -9.175 1.00 89.50 189 LYS A O 1
ATOM 1620 N N . THR A 1 190 ? 9.272 0.639 -9.436 1.00 90.69 190 THR A N 1
ATOM 1621 C CA . THR A 1 190 ? 9.043 -0.786 -9.721 1.00 90.69 190 THR A CA 1
ATOM 1622 C C . THR A 1 190 ? 8.518 -1.557 -8.512 1.00 90.69 190 THR A C 1
ATOM 1624 O O . THR A 1 190 ? 7.651 -2.408 -8.685 1.00 90.69 190 THR A O 1
ATOM 1627 N N . PHE A 1 191 ? 8.972 -1.219 -7.300 1.00 91.88 191 PHE A N 1
ATOM 1628 C CA . PHE A 1 191 ? 8.406 -1.764 -6.062 1.00 91.88 191 PHE A CA 1
ATOM 1629 C C . PHE A 1 191 ? 6.957 -1.330 -5.866 1.00 91.88 191 PHE A C 1
ATOM 1631 O O . PHE A 1 191 ? 6.086 -2.157 -5.627 1.00 91.88 191 PHE A O 1
ATOM 1638 N N . THR A 1 192 ? 6.690 -0.037 -6.021 1.00 92.06 192 THR A N 1
ATOM 1639 C CA . THR A 1 192 ? 5.356 0.528 -5.787 1.00 92.06 192 THR A CA 1
ATOM 1640 C C . THR A 1 192 ? 4.341 -0.005 -6.790 1.00 92.06 192 THR A C 1
ATOM 1642 O O . THR A 1 192 ? 3.216 -0.310 -6.424 1.00 92.06 192 THR A O 1
ATOM 1645 N N . GLU A 1 193 ? 4.738 -0.200 -8.046 1.00 92.06 193 GLU A N 1
ATOM 1646 C CA . GLU A 1 193 ? 3.888 -0.838 -9.050 1.00 92.06 193 GLU A CA 1
ATOM 1647 C C . GLU A 1 193 ? 3.456 -2.253 -8.636 1.00 92.06 193 GLU A C 1
ATOM 1649 O O . GLU A 1 193 ? 2.282 -2.600 -8.758 1.00 92.06 193 GLU A O 1
ATOM 1654 N N . PHE A 1 194 ? 4.383 -3.052 -8.100 1.00 94.19 194 PHE A N 1
ATOM 1655 C CA . PHE A 1 194 ? 4.055 -4.362 -7.545 1.00 94.19 194 PHE A CA 1
ATOM 1656 C C . PHE A 1 194 ? 3.139 -4.234 -6.320 1.00 94.19 194 PHE A C 1
ATOM 1658 O O . PHE A 1 194 ? 2.085 -4.871 -6.280 1.00 94.19 194 PHE A O 1
ATOM 1665 N N . TYR A 1 195 ? 3.485 -3.365 -5.367 1.00 95.12 195 TYR A N 1
ATOM 1666 C CA . TYR A 1 195 ? 2.728 -3.181 -4.129 1.00 95.12 195 TYR A CA 1
ATOM 1667 C C . TYR A 1 195 ? 1.307 -2.666 -4.346 1.00 95.12 195 TYR A C 1
ATOM 1669 O O . TYR A 1 195 ? 0.406 -3.135 -3.666 1.00 95.12 195 TYR A O 1
ATOM 1677 N N . VAL A 1 196 ? 1.067 -1.797 -5.327 1.00 93.81 196 VAL A N 1
ATOM 1678 C CA . VAL A 1 196 ? -0.284 -1.341 -5.692 1.00 93.81 196 VAL A CA 1
ATOM 1679 C C . VAL A 1 196 ? -1.133 -2.507 -6.197 1.00 93.81 196 VAL A C 1
ATOM 1681 O O . VAL A 1 196 ? -2.264 -2.687 -5.748 1.00 93.81 196 VAL A O 1
ATOM 1684 N N . THR A 1 197 ? -0.590 -3.354 -7.080 1.00 93.75 197 THR A N 1
ATOM 1685 C CA . THR A 1 197 ? -1.331 -4.540 -7.548 1.00 93.75 197 THR A CA 1
ATOM 1686 C C . THR A 1 197 ? -1.593 -5.533 -6.417 1.00 93.75 197 THR A C 1
ATOM 1688 O O . THR A 1 197 ? -2.703 -6.043 -6.288 1.00 93.75 197 THR A O 1
ATOM 1691 N N . PHE A 1 198 ? -0.600 -5.756 -5.557 1.00 95.31 198 PHE A N 1
ATOM 1692 C CA . PHE A 1 198 ? -0.698 -6.620 -4.387 1.00 95.31 198 PHE A CA 1
ATOM 1693 C C . PHE A 1 198 ? -1.736 -6.122 -3.370 1.00 95.31 198 PHE A C 1
ATOM 1695 O O . PHE A 1 198 ? -2.632 -6.878 -2.996 1.00 95.31 198 PHE A O 1
ATOM 1702 N N . LEU A 1 199 ? -1.678 -4.843 -2.993 1.00 94.44 199 LEU A N 1
ATOM 1703 C CA . LEU A 1 199 ? -2.612 -4.215 -2.060 1.00 94.44 199 LEU A CA 1
ATOM 1704 C C . LEU A 1 199 ? -4.043 -4.230 -2.610 1.00 94.44 199 LEU A C 1
ATOM 1706 O O . LEU A 1 199 ? -4.978 -4.491 -1.860 1.00 94.44 199 LEU A O 1
ATOM 1710 N N . GLY A 1 200 ? -4.221 -4.058 -3.925 1.00 93.62 200 GLY A N 1
ATOM 1711 C CA . GLY A 1 200 ? -5.518 -4.231 -4.584 1.00 93.62 200 GLY A CA 1
ATOM 1712 C C . GLY A 1 200 ? -6.105 -5.638 -4.410 1.00 93.62 200 GLY A C 1
ATOM 1713 O O . GLY A 1 200 ? -7.284 -5.774 -4.081 1.00 93.62 200 GLY A O 1
ATOM 1714 N N . PHE A 1 201 ? -5.296 -6.696 -4.563 1.00 94.44 201 PHE A N 1
ATOM 1715 C CA . PHE A 1 201 ? -5.745 -8.074 -4.314 1.00 94.44 201 PHE A CA 1
ATOM 1716 C C . PHE A 1 201 ? -6.090 -8.322 -2.844 1.00 94.44 201 PHE A C 1
ATOM 1718 O O . PHE A 1 201 ? -7.104 -8.966 -2.559 1.00 94.44 201 PHE A O 1
ATOM 1725 N N . VAL A 1 202 ? -5.264 -7.815 -1.924 1.00 94.75 202 VAL A N 1
ATOM 1726 C CA . VAL A 1 202 ? -5.488 -7.963 -0.481 1.00 94.75 202 VAL A CA 1
ATOM 1727 C C . VAL A 1 202 ? -6.764 -7.235 -0.068 1.00 94.75 202 VAL A C 1
ATOM 1729 O O . VAL A 1 202 ? -7.645 -7.873 0.500 1.00 94.75 202 VAL A O 1
ATOM 1732 N N . ASN A 1 203 ? -6.928 -5.960 -0.434 1.00 93.50 203 ASN A N 1
ATOM 1733 C CA . ASN A 1 203 ? -8.137 -5.187 -0.145 1.00 93.50 203 ASN A CA 1
ATOM 1734 C C . ASN A 1 203 ? -9.382 -5.871 -0.719 1.00 93.50 203 ASN A C 1
ATOM 1736 O O . ASN A 1 203 ? -10.333 -6.111 0.018 1.00 93.50 203 ASN A O 1
ATOM 1740 N N . TYR A 1 204 ? -9.367 -6.281 -1.992 1.00 93.75 204 TYR A N 1
ATOM 1741 C CA . TYR A 1 204 ? -10.487 -7.023 -2.578 1.00 93.75 204 TYR A CA 1
ATOM 1742 C C . TYR A 1 204 ? -10.854 -8.258 -1.743 1.00 93.75 204 TYR A C 1
ATOM 1744 O O . TYR A 1 204 ? -12.023 -8.474 -1.418 1.00 93.75 204 TYR A O 1
ATOM 1752 N N . LYS A 1 205 ? -9.858 -9.066 -1.362 1.00 93.00 205 LYS A N 1
ATOM 1753 C CA . LYS A 1 205 ? -10.096 -10.290 -0.598 1.00 93.00 205 LYS A CA 1
ATOM 1754 C C . LYS A 1 205 ? -10.583 -9.999 0.824 1.00 93.00 205 LYS A C 1
ATOM 1756 O O . LYS A 1 205 ? -11.473 -10.712 1.281 1.00 93.00 205 LYS A O 1
ATOM 1761 N N . LEU A 1 206 ? -10.049 -8.979 1.497 1.00 92.25 206 LEU A N 1
ATOM 1762 C CA . LEU A 1 206 ? -10.494 -8.531 2.821 1.00 92.25 206 LEU A CA 1
ATOM 1763 C C . LEU A 1 206 ? -11.962 -8.088 2.784 1.00 92.25 206 LEU A C 1
ATOM 1765 O O . LEU A 1 206 ? -12.779 -8.612 3.534 1.00 92.25 206 LEU A O 1
ATOM 1769 N N . TYR A 1 207 ? -12.323 -7.215 1.842 1.00 91.44 207 TYR A N 1
ATOM 1770 C CA . TYR A 1 207 ? -13.695 -6.726 1.690 1.00 91.44 207 TYR A CA 1
ATOM 1771 C C . TYR A 1 207 ? -14.677 -7.864 1.408 1.00 91.44 207 TYR A C 1
ATOM 1773 O O . TYR A 1 207 ? -15.698 -7.977 2.080 1.00 91.44 207 TYR A O 1
ATOM 1781 N N . VAL A 1 208 ? -14.347 -8.754 0.467 1.00 91.38 208 VAL A N 1
ATOM 1782 C CA . VAL A 1 208 ? -15.197 -9.908 0.141 1.00 91.38 208 VAL A CA 1
ATOM 1783 C C . VAL A 1 208 ? -15.326 -10.872 1.323 1.00 91.38 208 VAL A C 1
ATOM 1785 O O . VAL A 1 208 ? -16.410 -11.401 1.546 1.00 91.38 208 VAL A O 1
ATOM 1788 N N . SER A 1 209 ? -14.257 -11.090 2.097 1.00 90.12 209 SER A N 1
ATOM 1789 C CA . SER A 1 209 ? -14.292 -11.984 3.268 1.00 90.12 209 SER A CA 1
ATOM 1790 C C . SER A 1 209 ? -15.158 -11.427 4.402 1.00 90.12 209 SER A C 1
ATOM 1792 O O . SER A 1 209 ? -15.754 -12.199 5.145 1.00 90.12 209 SER A O 1
ATOM 1794 N N . ASN A 1 210 ? -15.270 -10.101 4.503 1.00 87.00 210 ASN A N 1
ATOM 1795 C CA . ASN A 1 210 ? -16.114 -9.396 5.469 1.00 87.00 210 ASN A CA 1
ATOM 1796 C C . ASN A 1 210 ? -17.486 -8.975 4.897 1.00 87.00 210 ASN A C 1
ATOM 1798 O O . ASN A 1 210 ? -18.206 -8.225 5.543 1.00 87.00 210 ASN A O 1
ATOM 1802 N N . SER A 1 211 ? -17.871 -9.469 3.713 1.00 87.88 211 SER A N 1
ATOM 1803 C CA . SER A 1 211 ? -19.148 -9.165 3.034 1.00 87.88 211 SER A CA 1
ATOM 1804 C C . SER A 1 211 ? -19.377 -7.695 2.640 1.00 87.88 211 SER A C 1
ATOM 1806 O O . SER A 1 211 ? -20.505 -7.294 2.340 1.00 87.88 211 SER A O 1
ATOM 1808 N N . PHE A 1 212 ? -18.312 -6.901 2.540 1.00 86.25 212 PHE A N 1
ATOM 1809 C CA . PHE A 1 212 ? -18.364 -5.532 2.028 1.00 86.25 212 PHE A CA 1
ATOM 1810 C C . PHE A 1 212 ? -18.390 -5.491 0.490 1.00 86.25 212 PHE A C 1
ATOM 1812 O O . PHE A 1 212 ? -17.922 -6.403 -0.200 1.00 86.25 212 PHE A O 1
ATOM 1819 N N . ILE A 1 213 ? -18.921 -4.404 -0.077 1.00 86.62 213 ILE A N 1
ATOM 1820 C CA . ILE A 1 213 ? -18.901 -4.165 -1.529 1.00 86.62 213 ILE A CA 1
ATOM 1821 C C . ILE A 1 213 ? -17.520 -3.649 -1.939 1.00 86.62 213 ILE A C 1
ATOM 1823 O O . ILE A 1 213 ? -17.038 -2.662 -1.390 1.00 86.62 213 ILE A O 1
ATOM 1827 N N . TYR A 1 214 ? -16.914 -4.285 -2.945 1.00 84.75 214 TYR A N 1
ATOM 1828 C CA . TYR A 1 214 ? -15.672 -3.823 -3.564 1.00 84.75 214 TYR A CA 1
ATOM 1829 C C . TYR A 1 214 ? -15.878 -3.501 -5.058 1.00 84.75 214 TYR A C 1
ATOM 1831 O O . TYR A 1 214 ? -16.486 -4.312 -5.762 1.00 84.75 214 TYR A O 1
ATOM 1839 N N . PRO A 1 215 ? -15.333 -2.387 -5.580 1.00 82.81 215 PRO A N 1
ATOM 1840 C CA . PRO A 1 215 ? -14.687 -1.302 -4.840 1.00 82.81 215 PRO A CA 1
ATOM 1841 C C . PRO A 1 215 ? -15.669 -0.556 -3.929 1.00 82.81 215 PRO A C 1
ATOM 1843 O O . PRO A 1 215 ? -16.840 -0.429 -4.306 1.00 82.81 215 PRO A O 1
ATOM 1846 N N . PRO A 1 216 ? -15.224 -0.052 -2.764 1.00 76.25 216 PRO A N 1
ATOM 1847 C CA . PRO A 1 216 ? -16.078 0.775 -1.931 1.00 76.25 216 PRO A CA 1
ATOM 1848 C C . PRO A 1 216 ? -16.496 2.000 -2.739 1.00 76.25 216 PRO A C 1
ATOM 1850 O O . PRO A 1 216 ? -15.673 2.720 -3.311 1.00 76.25 216 PRO A O 1
ATOM 1853 N N . LYS A 1 217 ? -17.806 2.213 -2.824 1.00 70.38 217 LYS A N 1
ATOM 1854 C CA . LYS A 1 217 ? -18.342 3.456 -3.357 1.00 70.38 217 LYS A CA 1
ATOM 1855 C C . LYS A 1 217 ? -18.142 4.496 -2.266 1.00 70.38 217 LYS A C 1
ATOM 1857 O O . LYS A 1 217 ? -18.952 4.586 -1.352 1.00 70.38 217 LYS A O 1
ATOM 1862 N N . PHE A 1 218 ? -17.047 5.244 -2.337 1.00 60.53 218 PHE A N 1
ATOM 1863 C CA . PHE A 1 218 ? -16.966 6.501 -1.605 1.00 60.53 218 PHE A CA 1
ATOM 1864 C C . PHE A 1 218 ? -18.163 7.341 -2.051 1.00 60.53 218 PHE A C 1
ATOM 1866 O O . PHE A 1 218 ? -18.461 7.364 -3.251 1.00 60.53 218 PHE A O 1
ATOM 1873 N N . PHE A 1 219 ? -18.885 7.958 -1.114 1.00 47.81 219 PHE A N 1
ATOM 1874 C CA . PHE A 1 219 ? -19.917 8.926 -1.465 1.00 47.81 219 PHE A CA 1
ATOM 1875 C C . PHE A 1 219 ? -19.239 10.004 -2.314 1.00 47.81 219 PHE A C 1
ATOM 1877 O O . PHE A 1 219 ? -18.545 10.873 -1.796 1.00 47.81 219 PHE A O 1
ATOM 1884 N N . LYS A 1 220 ? -19.374 9.908 -3.642 1.00 44.16 220 LYS A N 1
ATOM 1885 C CA . LYS A 1 220 ? -19.107 11.038 -4.518 1.00 44.16 220 LYS A CA 1
ATOM 1886 C C . LYS A 1 220 ? -20.124 12.072 -4.082 1.00 44.16 220 LYS A C 1
ATOM 1888 O O . LYS A 1 220 ? -21.317 11.857 -4.283 1.00 44.16 220 LYS A O 1
ATOM 1893 N N . ASN A 1 221 ? -19.671 13.149 -3.453 1.00 36.56 221 ASN A N 1
ATOM 1894 C CA . ASN A 1 221 ? -20.515 14.320 -3.312 1.00 36.56 221 ASN A CA 1
ATOM 1895 C C . ASN A 1 221 ? -21.001 14.662 -4.728 1.00 36.56 221 ASN A C 1
ATOM 1897 O O . ASN A 1 221 ? -20.188 14.917 -5.613 1.00 36.56 221 ASN A O 1
ATOM 1901 N N . GLU A 1 222 ? -22.313 14.633 -4.958 1.00 34.09 222 GLU A N 1
ATOM 1902 C CA . GLU A 1 222 ? -22.968 14.861 -6.259 1.00 34.09 222 GLU A CA 1
ATOM 1903 C C . GLU A 1 222 ? -22.675 16.252 -6.871 1.00 34.09 222 GLU A C 1
ATOM 1905 O O . GLU A 1 222 ? -23.163 16.590 -7.942 1.00 34.09 222 GLU A O 1
ATOM 1910 N N . LYS A 1 223 ? -21.820 17.063 -6.241 1.00 38.81 223 LYS A N 1
ATOM 1911 C CA . LYS A 1 223 ? -21.513 18.445 -6.619 1.00 38.81 223 LYS A CA 1
ATOM 1912 C C . LYS A 1 223 ? -20.577 18.615 -7.816 1.00 38.81 223 LYS A C 1
ATOM 1914 O O . LYS A 1 223 ? -20.359 19.745 -8.237 1.00 38.81 223 LYS A O 1
ATOM 1919 N N . ILE A 1 224 ? -20.026 17.539 -8.376 1.00 42.22 224 ILE A N 1
ATOM 1920 C CA . ILE A 1 224 ? -19.116 17.638 -9.533 1.00 42.22 224 ILE A CA 1
ATOM 1921 C C . ILE A 1 224 ? -19.887 17.739 -10.865 1.00 42.22 224 ILE A C 1
ATOM 1923 O O . ILE A 1 224 ? -19.302 18.097 -11.877 1.00 42.22 224 ILE A O 1
ATOM 1927 N N . GLN A 1 225 ? -21.206 17.508 -10.894 1.00 31.91 225 GLN A N 1
ATOM 1928 C CA . GLN A 1 225 ? -21.980 17.659 -12.137 1.00 31.91 225 GLN A CA 1
ATOM 1929 C C . GLN A 1 225 ? -22.459 19.090 -12.440 1.00 31.91 225 GLN A C 1
ATOM 1931 O O . GLN A 1 225 ? -22.876 19.332 -13.566 1.00 31.91 225 GLN A O 1
ATOM 1936 N N . GLU A 1 226 ? -22.358 20.044 -11.506 1.00 32.56 226 GLU A N 1
ATOM 1937 C CA . GLU A 1 226 ? -22.808 21.434 -11.736 1.00 32.56 226 GLU A CA 1
ATOM 1938 C C . GLU A 1 226 ? -21.680 22.440 -12.022 1.00 32.56 226 GLU A C 1
ATOM 1940 O O . GLU A 1 226 ? -21.963 23.587 -12.360 1.00 32.56 226 GLU A O 1
ATOM 1945 N N . LYS A 1 227 ? -20.401 22.045 -11.948 1.00 35.47 227 LYS A N 1
ATOM 1946 C CA . LYS A 1 227 ? -19.297 22.888 -12.441 1.00 35.47 227 LYS A CA 1
ATOM 1947 C C . LYS A 1 227 ? -19.033 22.584 -13.916 1.00 35.47 227 LYS A C 1
ATOM 1949 O O . LYS A 1 227 ? -18.094 21.876 -14.258 1.00 35.47 227 LYS A O 1
ATOM 1954 N N . THR A 1 228 ? -19.913 23.090 -14.774 1.00 30.81 228 THR A N 1
ATOM 1955 C CA . THR A 1 228 ? -19.759 23.112 -16.233 1.00 30.81 228 THR A CA 1
ATOM 1956 C C . THR A 1 228 ? -18.581 23.996 -16.669 1.00 30.81 228 THR A C 1
ATOM 1958 O O . THR A 1 228 ? -18.568 25.199 -16.428 1.00 30.81 228 THR A O 1
ATOM 1961 N N . ASP A 1 229 ? -17.615 23.356 -17.326 1.00 33.97 229 ASP A N 1
ATOM 1962 C CA . ASP A 1 229 ? -16.989 23.713 -18.610 1.00 33.97 229 ASP A CA 1
ATOM 1963 C C . ASP A 1 229 ? -16.162 25.005 -18.816 1.00 33.97 229 ASP A C 1
ATOM 1965 O O . ASP A 1 229 ? -15.565 25.118 -19.885 1.00 33.97 229 ASP A O 1
ATOM 1969 N N . GLU A 1 230 ? -16.009 25.939 -17.865 1.00 34.50 230 GLU A N 1
ATOM 1970 C CA . GLU A 1 230 ? -15.267 27.199 -18.157 1.00 34.50 230 GLU A CA 1
ATOM 1971 C C . GLU A 1 230 ? -14.092 27.573 -17.222 1.00 34.50 230 GLU A C 1
ATOM 1973 O O . GLU A 1 230 ? -13.340 28.491 -17.542 1.00 34.50 230 GLU A O 1
ATOM 1978 N N . GLU A 1 231 ? -13.821 26.828 -16.143 1.00 32.47 231 GLU A N 1
ATOM 1979 C CA . GLU A 1 231 ? -12.726 27.139 -15.188 1.00 32.47 231 GLU A CA 1
ATOM 1980 C C . GLU A 1 231 ? -11.649 26.034 -15.058 1.00 32.47 231 GLU A C 1
ATOM 1982 O O . GLU A 1 231 ? -10.882 25.996 -14.096 1.00 32.47 231 GLU A O 1
ATOM 1987 N N . GLU A 1 232 ? -11.533 25.119 -16.026 1.00 32.50 232 GLU A N 1
ATOM 1988 C CA . GLU A 1 232 ? -10.577 23.993 -15.955 1.00 32.50 232 GLU A CA 1
ATOM 1989 C C . GLU A 1 232 ? -9.096 24.367 -16.196 1.00 32.50 232 GLU A C 1
ATOM 1991 O O . GLU A 1 232 ? -8.222 23.499 -16.134 1.00 32.50 232 GLU A O 1
ATOM 1996 N N . ALA A 1 233 ? -8.767 25.638 -16.451 1.00 31.67 233 ALA A N 1
ATOM 1997 C CA . ALA A 1 233 ? -7.405 26.038 -16.822 1.00 31.67 233 ALA A CA 1
ATOM 1998 C C . ALA A 1 233 ? -6.528 26.588 -15.677 1.00 31.67 233 ALA A C 1
ATOM 2000 O O . ALA A 1 233 ? -5.309 26.618 -15.848 1.00 31.67 233 ALA A O 1
ATOM 2001 N N . GLU A 1 234 ? -7.082 26.981 -14.521 1.00 30.36 234 GLU A N 1
ATOM 2002 C CA . GLU A 1 234 ? -6.311 27.708 -13.482 1.00 30.36 234 GLU A CA 1
ATOM 2003 C C . GLU A 1 234 ? -6.459 27.184 -12.039 1.00 30.36 234 GLU A C 1
ATOM 2005 O O . GLU A 1 234 ? -5.859 27.737 -11.120 1.00 30.36 234 GLU A O 1
ATOM 2010 N N . ALA A 1 235 ? -7.156 26.066 -11.807 1.00 33.22 235 ALA A N 1
ATOM 2011 C CA . ALA A 1 235 ? -7.157 25.412 -10.495 1.00 33.22 235 ALA A CA 1
ATOM 2012 C C . ALA A 1 235 ? -5.910 24.517 -10.326 1.00 33.22 235 ALA A C 1
ATOM 2014 O O . ALA A 1 235 ? -5.882 23.330 -10.671 1.00 33.22 235 ALA A O 1
ATOM 2015 N N . GLU A 1 236 ? -4.833 25.108 -9.816 1.00 36.41 236 GLU A N 1
ATOM 2016 C CA . GLU A 1 236 ? -3.608 24.412 -9.433 1.00 36.41 236 GLU A CA 1
ATOM 2017 C C 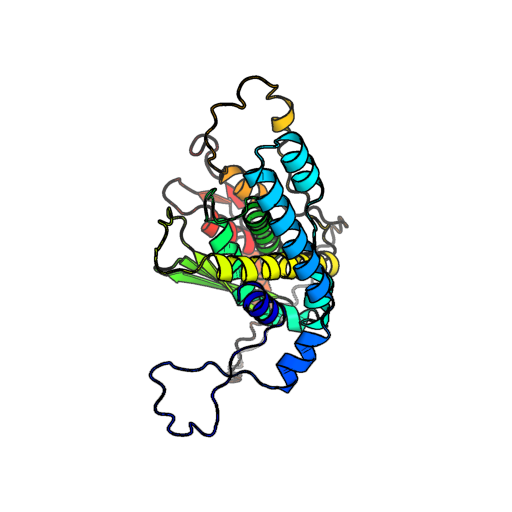. GLU A 1 236 ? -3.870 23.357 -8.339 1.00 36.41 236 GLU A C 1
ATOM 2019 O O . GLU A 1 236 ? -4.009 23.666 -7.170 1.00 36.41 236 GLU A O 1
ATOM 2024 N N . ASN A 1 237 ? -3.920 22.088 -8.754 1.00 39.97 237 ASN A N 1
ATOM 2025 C CA . ASN A 1 237 ? -3.645 20.836 -8.024 1.00 39.97 237 ASN A CA 1
ATOM 2026 C C . ASN A 1 237 ? -3.287 20.897 -6.517 1.00 39.97 237 ASN A C 1
ATOM 2028 O O . ASN A 1 237 ? -2.206 20.440 -6.126 1.00 39.97 237 ASN A O 1
ATOM 2032 N N . GLU A 1 238 ? -4.230 21.279 -5.670 1.00 38.69 238 GLU A N 1
ATOM 2033 C CA . GLU A 1 238 ? -4.295 20.819 -4.288 1.00 38.69 238 GLU A CA 1
ATOM 2034 C C . GLU A 1 238 ? -5.277 19.647 -4.262 1.00 38.69 238 GLU A C 1
ATOM 2036 O O . GLU A 1 238 ? -6.460 19.783 -4.559 1.00 38.69 238 GLU A O 1
ATOM 2041 N N . TYR A 1 239 ? -4.759 18.436 -4.047 1.00 48.50 239 TYR A N 1
ATOM 2042 C CA . TYR A 1 239 ? -5.635 17.298 -3.801 1.00 48.50 239 TYR A CA 1
ATOM 2043 C C . TYR A 1 239 ? -6.346 17.580 -2.489 1.00 48.50 239 TYR A C 1
ATOM 2045 O O . TYR A 1 239 ? -5.692 17.623 -1.447 1.00 48.50 239 TYR A O 1
ATOM 2053 N N . ASP A 1 240 ? -7.653 17.789 -2.582 1.00 50.06 240 ASP A N 1
ATOM 2054 C CA . ASP A 1 240 ? -8.487 18.180 -1.467 1.00 50.06 240 ASP A CA 1
ATOM 2055 C C . ASP A 1 240 ? -8.443 17.092 -0.390 1.00 50.06 240 ASP A C 1
ATOM 2057 O O . ASP A 1 240 ? -9.048 16.019 -0.499 1.00 50.06 240 ASP A O 1
ATOM 2061 N N . SER A 1 241 ? -7.652 17.347 0.649 1.00 53.97 241 SER A N 1
ATOM 2062 C CA . SER A 1 241 ? -7.640 16.499 1.832 1.00 53.97 241 SER A CA 1
ATOM 2063 C C . SER A 1 241 ? -9.015 16.519 2.517 1.00 53.97 241 SER A C 1
ATOM 2065 O O . SER A 1 241 ? -9.291 15.643 3.328 1.00 53.97 241 SER A O 1
ATOM 2067 N N . ASP A 1 242 ? -9.933 17.425 2.158 1.00 56.94 242 ASP A N 1
ATOM 2068 C CA . ASP A 1 242 ? -11.315 17.369 2.629 1.00 56.94 242 ASP A CA 1
ATOM 2069 C C . ASP A 1 242 ? -12.077 16.199 2.008 1.00 56.94 242 ASP A C 1
ATOM 2071 O O . ASP A 1 242 ? -12.788 15.511 2.739 1.00 56.94 242 ASP A O 1
ATOM 2075 N N . GLU A 1 243 ? -11.923 15.906 0.710 1.00 58.81 243 GLU A N 1
ATOM 2076 C CA . GLU A 1 243 ? -12.630 14.789 0.062 1.00 58.81 243 GLU A CA 1
ATOM 2077 C C . GLU A 1 243 ? -12.213 13.435 0.645 1.00 58.81 243 GLU A C 1
ATOM 2079 O O . GLU A 1 243 ? -13.054 12.561 0.884 1.00 58.81 243 GLU A O 1
ATOM 2084 N N . THR A 1 244 ? -10.919 13.256 0.921 1.00 62.00 244 THR A N 1
ATOM 2085 C CA . THR A 1 244 ? -10.396 12.007 1.490 1.00 62.00 244 THR A CA 1
ATOM 2086 C C . THR A 1 244 ? -10.911 11.786 2.909 1.00 62.00 244 THR A C 1
ATOM 2088 O O . THR A 1 244 ? -11.287 10.669 3.262 1.00 62.00 244 THR A O 1
ATOM 2091 N N . ILE A 1 245 ? -11.002 12.840 3.718 1.00 64.81 245 ILE A N 1
ATOM 2092 C CA . ILE A 1 245 ? -11.427 12.753 5.121 1.00 64.81 245 ILE A CA 1
ATOM 2093 C C . ILE A 1 245 ? -12.954 12.744 5.232 1.00 64.81 245 ILE A C 1
ATOM 2095 O O . ILE A 1 245 ? -13.508 12.042 6.079 1.00 64.81 245 ILE A O 1
ATOM 2099 N N . ALA A 1 246 ? -13.659 13.434 4.335 1.00 60.91 246 ALA A N 1
ATOM 2100 C CA . ALA A 1 246 ? -15.099 13.289 4.170 1.00 60.91 246 ALA A CA 1
ATOM 2101 C C . ALA A 1 246 ? -15.459 11.847 3.787 1.00 60.91 246 ALA A C 1
ATOM 2103 O O . ALA A 1 246 ? -16.398 11.286 4.342 1.00 60.91 246 ALA A O 1
ATOM 2104 N N . ALA A 1 247 ? -14.671 11.189 2.932 1.00 63.50 247 ALA A N 1
ATOM 2105 C CA . ALA A 1 247 ? -14.862 9.772 2.634 1.00 63.50 247 ALA A CA 1
ATOM 2106 C C . ALA A 1 247 ? -14.647 8.879 3.869 1.00 63.50 247 ALA A C 1
ATOM 2108 O O . ALA A 1 247 ? -15.432 7.959 4.097 1.00 63.50 247 ALA A O 1
ATOM 2109 N N . LEU A 1 248 ? -13.658 9.191 4.719 1.00 63.69 248 LEU A N 1
ATOM 2110 C CA . LEU A 1 248 ? -13.498 8.533 6.022 1.00 63.69 248 LEU A CA 1
ATOM 2111 C C . LEU A 1 248 ? -14.674 8.818 6.968 1.00 63.69 248 LEU A C 1
ATOM 2113 O O . LEU A 1 248 ? -14.819 8.109 7.966 1.00 63.69 248 LEU A O 1
ATOM 2117 N N . ASN A 1 249 ? -15.493 9.845 6.684 1.00 65.81 249 ASN A N 1
ATOM 2118 C CA . ASN A 1 249 ? -16.609 10.262 7.523 1.00 65.81 249 ASN A CA 1
ATOM 2119 C C . ASN A 1 249 ? -17.863 9.399 7.497 1.00 65.81 249 ASN A C 1
ATOM 2121 O O . ASN A 1 249 ? -18.624 9.412 8.472 1.00 65.81 249 ASN A O 1
ATOM 2125 N N . HIS A 1 250 ? -18.048 8.627 6.438 1.00 67.19 250 HIS A N 1
ATOM 2126 C CA . HIS A 1 250 ? -19.261 7.852 6.217 1.00 67.19 250 HIS A CA 1
ATOM 2127 C C . HIS A 1 250 ? -19.060 6.381 6.602 1.00 67.19 250 HIS A C 1
ATOM 2129 O O . HIS A 1 250 ? -17.943 5.898 6.482 1.00 67.19 250 HIS A O 1
ATOM 2135 N N . PRO A 1 251 ? -20.083 5.647 7.068 1.00 64.94 251 PRO A N 1
ATOM 2136 C CA . PRO A 1 251 ? -20.000 4.196 7.275 1.00 64.94 251 PRO A CA 1
ATOM 2137 C C . PRO A 1 251 ? -20.068 3.419 5.948 1.00 64.94 251 PRO A C 1
ATOM 2139 O O . PRO A 1 251 ? -20.618 3.922 4.962 1.00 64.94 251 PRO A O 1
ATOM 2142 N N . LEU A 1 252 ? -19.522 2.194 5.917 1.00 66.06 252 LEU A N 1
ATOM 2143 C CA . LEU A 1 252 ? -19.584 1.331 4.731 1.00 66.06 252 LEU A CA 1
ATOM 2144 C C . LEU A 1 252 ? -21.031 0.929 4.427 1.00 66.06 252 LEU A C 1
ATOM 2146 O O . LEU A 1 252 ? -21.765 0.494 5.311 1.00 66.06 252 LEU A O 1
ATOM 2150 N N . ILE A 1 253 ? -21.426 0.984 3.150 1.00 60.94 253 ILE A N 1
ATOM 2151 C CA . ILE A 1 253 ? -22.677 0.357 2.706 1.00 60.94 253 ILE A CA 1
ATOM 2152 C C . ILE A 1 253 ? -22.470 -1.161 2.742 1.00 60.94 253 ILE A C 1
ATOM 2154 O O . ILE A 1 253 ? -21.806 -1.737 1.872 1.00 60.94 253 ILE A O 1
ATOM 2158 N N . ASN A 1 254 ? -23.026 -1.804 3.764 1.00 56.06 254 ASN A N 1
ATOM 2159 C CA . ASN A 1 254 ? -23.044 -3.254 3.883 1.00 56.06 254 ASN A CA 1
ATOM 2160 C C . ASN A 1 254 ? -24.042 -3.866 2.889 1.00 56.06 254 ASN A C 1
ATOM 2162 O O . ASN A 1 254 ? -25.115 -3.321 2.650 1.00 56.06 254 ASN A O 1
ATOM 2166 N N . ARG A 1 255 ? -23.708 -5.031 2.312 1.00 49.56 255 ARG A N 1
ATOM 2167 C CA . ARG A 1 255 ? -24.642 -5.803 1.458 1.00 49.56 255 ARG A CA 1
ATOM 2168 C C . ARG A 1 255 ? -25.845 -6.352 2.218 1.00 49.56 255 ARG A C 1
ATOM 2170 O O . ARG A 1 255 ? -26.794 -6.807 1.588 1.00 49.56 255 ARG A O 1
ATOM 2177 N N . VAL A 1 256 ? -25.772 -6.345 3.541 1.00 42.91 256 VAL A N 1
ATOM 2178 C CA . VAL A 1 256 ? -26.794 -6.860 4.435 1.00 42.91 256 VAL A CA 1
ATOM 2179 C C . VAL A 1 256 ? -27.047 -5.766 5.464 1.00 42.91 256 VAL A C 1
ATOM 2181 O O . VAL A 1 256 ? -26.210 -5.525 6.332 1.00 42.91 256 VAL A O 1
ATOM 2184 N N . GLU A 1 257 ? -28.186 -5.086 5.359 1.00 39.03 257 GLU A N 1
ATOM 2185 C CA . GLU A 1 257 ? -28.832 -4.504 6.535 1.00 39.03 257 GLU A CA 1
ATOM 2186 C C . GLU A 1 257 ? -29.263 -5.681 7.418 1.00 39.03 257 GLU A C 1
ATOM 2188 O O . GLU A 1 257 ? -30.392 -6.155 7.360 1.00 39.03 257 GLU A O 1
ATOM 2193 N N . SER A 1 258 ? -28.320 -6.251 8.165 1.00 32.69 258 SER A N 1
ATOM 2194 C CA . SER A 1 258 ? -28.647 -7.104 9.298 1.00 32.69 258 SER A CA 1
ATOM 2195 C C . SER A 1 258 ? -28.566 -6.219 10.526 1.00 32.69 258 SER A C 1
ATOM 2197 O O . SER A 1 258 ? -27.510 -6.101 11.150 1.00 32.69 258 SER A O 1
ATOM 2199 N N . ASP A 1 259 ? -29.705 -5.617 10.859 1.00 32.38 259 ASP A N 1
ATOM 2200 C CA . ASP A 1 259 ? -30.063 -5.168 12.206 1.00 32.38 259 ASP A CA 1
ATOM 2201 C C . ASP A 1 259 ? -30.157 -6.373 13.163 1.00 32.38 259 ASP A C 1
ATOM 2203 O O . ASP A 1 259 ? -31.148 -6.604 13.849 1.00 32.38 259 ASP A O 1
ATOM 2207 N N . GLU A 1 260 ? -29.091 -7.160 13.237 1.00 30.97 260 GLU A N 1
ATOM 2208 C CA . GLU A 1 260 ? -28.862 -8.099 14.320 1.00 30.97 260 GLU A CA 1
ATOM 2209 C C . GLU A 1 260 ? -27.586 -7.655 15.022 1.00 30.97 260 GLU A C 1
ATOM 2211 O O . GLU A 1 260 ? -26.504 -8.230 14.895 1.00 30.97 260 GLU A O 1
ATOM 2216 N N . GLN A 1 261 ? -27.733 -6.600 15.827 1.00 34.16 261 GLN A N 1
ATOM 2217 C CA . GLN A 1 261 ? -26.995 -6.556 17.078 1.00 34.16 261 GLN A CA 1
ATOM 2218 C C . GLN A 1 261 ? -27.338 -7.853 17.811 1.00 34.16 261 GLN A C 1
ATOM 2220 O O . GLN A 1 261 ? -28.369 -7.939 18.478 1.00 34.16 261 GLN A O 1
ATOM 2225 N N . VAL A 1 262 ? -26.501 -8.879 17.662 1.00 34.81 262 VAL A N 1
ATOM 2226 C CA . VAL A 1 262 ? -26.524 -10.025 18.562 1.00 34.81 262 VAL A CA 1
ATOM 2227 C C . VAL A 1 262 ? -26.260 -9.441 19.948 1.00 34.81 262 VAL A C 1
ATOM 2229 O O . VAL A 1 262 ? -25.120 -9.147 20.309 1.00 34.81 262 VAL A O 1
ATOM 2232 N N . LYS A 1 263 ? -27.335 -9.190 20.702 1.00 33.41 263 LYS A N 1
ATOM 2233 C CA . LYS A 1 263 ? -27.289 -9.000 22.147 1.00 33.41 263 LYS A CA 1
ATOM 2234 C C . LYS A 1 263 ? -26.779 -10.320 22.704 1.00 33.41 263 LYS A C 1
ATOM 2236 O O . LYS A 1 263 ? -27.553 -11.238 22.952 1.00 33.41 263 LYS A O 1
ATOM 2241 N N . ILE A 1 264 ? -25.461 -10.440 22.800 1.00 37.34 264 ILE A N 1
ATOM 2242 C CA . ILE A 1 264 ? -24.840 -11.481 23.603 1.00 37.34 264 ILE A CA 1
ATOM 2243 C C . ILE A 1 264 ? -25.253 -11.154 25.032 1.00 37.34 264 ILE A C 1
ATOM 2245 O O . ILE A 1 264 ? -25.012 -10.044 25.508 1.00 37.34 264 ILE A O 1
ATOM 2249 N N . ASP A 1 265 ? -25.962 -12.091 25.648 1.00 33.81 265 ASP A N 1
ATOM 2250 C CA . ASP A 1 265 ? -26.431 -11.994 27.020 1.00 33.81 265 ASP A CA 1
ATOM 2251 C C . ASP A 1 265 ? -25.232 -11.671 27.923 1.00 33.81 265 ASP A C 1
ATOM 2253 O O . ASP A 1 265 ? -24.235 -12.401 27.933 1.00 33.81 265 ASP A O 1
ATOM 2257 N N . ASN A 1 266 ? -25.294 -10.542 28.636 1.00 36.28 266 ASN A N 1
ATOM 2258 C CA . ASN A 1 266 ? -24.310 -10.194 29.656 1.00 36.28 266 ASN A CA 1
ATOM 2259 C C . ASN A 1 266 ? -24.529 -11.142 30.840 1.00 36.28 266 ASN A C 1
ATOM 2261 O O . ASN A 1 266 ? -25.173 -10.781 31.822 1.00 36.28 266 ASN A O 1
ATOM 2265 N N . PHE A 1 267 ? -24.001 -12.360 30.759 1.00 31.45 267 PHE A N 1
ATOM 2266 C CA . PHE A 1 267 ? -23.788 -13.153 31.959 1.00 31.45 267 PHE A CA 1
ATOM 2267 C C . PHE A 1 267 ? -22.642 -12.498 32.731 1.00 31.45 267 PHE A C 1
ATOM 2269 O O . PHE A 1 267 ? -21.464 -12.704 32.429 1.00 31.45 267 PHE A O 1
ATOM 2276 N N . GLU A 1 268 ? -22.998 -11.668 33.711 1.00 39.59 268 GLU A N 1
ATOM 2277 C CA . GLU A 1 268 ? -22.112 -11.302 34.809 1.00 39.59 268 GLU A CA 1
ATOM 2278 C C . GLU A 1 268 ? -21.714 -12.604 35.504 1.00 39.59 268 GLU A C 1
ATOM 2280 O O . GLU A 1 268 ? -22.424 -13.141 36.349 1.00 39.59 268 GLU A O 1
ATOM 2285 N N . THR A 1 269 ? -20.592 -13.181 35.078 1.00 36.47 269 THR A N 1
ATOM 2286 C CA . THR A 1 269 ? -19.962 -14.230 35.865 1.00 36.47 269 THR A CA 1
ATOM 2287 C C . THR A 1 269 ? -19.314 -13.492 37.024 1.00 36.47 269 THR A C 1
ATOM 2289 O O . THR A 1 269 ? -18.283 -12.844 36.838 1.00 36.47 269 THR A O 1
ATOM 2292 N N . GLU A 1 270 ? -19.955 -13.524 38.194 1.00 37.28 270 GLU A N 1
ATOM 2293 C CA . GLU A 1 270 ? -19.304 -13.264 39.477 1.00 37.28 270 GLU A CA 1
ATOM 2294 C C . GLU A 1 270 ? -18.136 -14.250 39.605 1.00 37.28 270 GLU A C 1
ATOM 2296 O O . GLU A 1 270 ? -18.251 -15.347 40.149 1.00 37.28 270 GLU A O 1
ATOM 2301 N N . LEU A 1 271 ? -16.997 -13.886 39.020 1.00 38.88 271 LEU A N 1
ATOM 2302 C CA . LEU A 1 271 ? -15.721 -14.495 39.330 1.00 38.88 271 LEU A CA 1
ATOM 2303 C C . LEU A 1 271 ? -15.348 -13.952 40.701 1.00 38.88 271 LEU A C 1
ATOM 2305 O O . LEU A 1 271 ? -14.917 -12.807 40.844 1.00 38.88 271 LEU A O 1
ATOM 2309 N N . GLY A 1 272 ? -15.612 -14.786 41.706 1.00 35.41 272 GLY A N 1
ATOM 2310 C CA . GLY A 1 272 ? -15.073 -14.628 43.042 1.00 35.41 272 GLY A CA 1
ATOM 2311 C C . GLY A 1 272 ? -13.573 -14.353 42.988 1.00 35.41 272 GLY A C 1
ATOM 2312 O O . GLY A 1 272 ? -12.877 -14.781 42.068 1.00 35.41 272 GLY A O 1
ATOM 2313 N N . ASN A 1 273 ? -13.120 -13.588 43.977 1.00 36.78 273 ASN A N 1
ATOM 2314 C CA . ASN A 1 273 ? -11.719 -13.316 44.265 1.00 36.78 273 ASN A CA 1
ATOM 2315 C C . ASN A 1 273 ? -10.887 -14.601 44.202 1.00 36.78 273 ASN A C 1
ATOM 2317 O O . ASN A 1 273 ? -10.826 -15.305 45.199 1.00 36.78 273 ASN A O 1
ATOM 2321 N N . ASP A 1 274 ? -10.218 -14.853 43.084 1.00 35.25 274 ASP A N 1
ATOM 2322 C CA . ASP A 1 274 ? -9.059 -15.731 43.031 1.00 35.25 274 ASP A CA 1
ATOM 2323 C C . ASP A 1 274 ? -8.020 -15.063 42.127 1.00 35.25 274 ASP A C 1
ATOM 2325 O O . ASP A 1 274 ? -8.080 -15.082 40.894 1.00 35.25 274 ASP A O 1
ATOM 2329 N N . ASP A 1 275 ? -7.085 -14.394 42.799 1.00 42.28 275 ASP A N 1
ATOM 2330 C CA . ASP A 1 275 ? -5.828 -13.903 42.258 1.00 42.28 275 ASP A CA 1
ATOM 2331 C C . ASP A 1 275 ? -4.981 -15.094 41.777 1.00 42.28 275 ASP A C 1
ATOM 2333 O O . ASP A 1 275 ? -4.095 -15.570 42.484 1.00 42.28 275 ASP A O 1
ATOM 2337 N N . GLU A 1 276 ? -5.208 -15.575 40.556 1.00 36.62 276 GLU A N 1
ATOM 2338 C CA . GLU A 1 276 ? -4.209 -16.379 39.848 1.00 36.62 276 GLU A CA 1
ATOM 2339 C C . GLU A 1 276 ? -3.746 -15.657 38.581 1.00 36.62 276 GLU A C 1
ATOM 2341 O O . GLU A 1 276 ? -4.367 -15.681 37.516 1.00 36.62 276 GLU A O 1
ATOM 2346 N N . GLU A 1 277 ? -2.595 -14.992 38.719 1.00 40.72 277 GLU A N 1
ATOM 2347 C CA . GLU A 1 277 ? -1.766 -14.520 37.615 1.00 40.72 277 GLU A CA 1
ATOM 2348 C C . GLU A 1 277 ? -1.475 -15.673 36.641 1.00 40.72 277 GLU A C 1
ATOM 2350 O O . GLU A 1 277 ? -0.523 -16.442 36.812 1.00 40.72 277 GLU A O 1
ATOM 2355 N N . ILE A 1 278 ? -2.222 -15.748 35.540 1.00 37.78 278 ILE A N 1
ATOM 2356 C CA . ILE A 1 278 ? -1.806 -16.543 34.385 1.00 37.78 278 ILE A CA 1
ATOM 2357 C C . ILE A 1 278 ? -0.634 -15.812 33.716 1.00 37.78 278 ILE A C 1
ATOM 2359 O O . ILE A 1 278 ? -0.785 -15.019 32.784 1.00 37.78 278 ILE A O 1
ATOM 2363 N N . LYS A 1 279 ? 0.578 -16.101 34.201 1.00 41.84 279 LYS A N 1
ATOM 2364 C CA . LYS A 1 279 ? 1.836 -15.849 33.494 1.00 41.84 279 LYS A CA 1
ATOM 2365 C C . LYS A 1 279 ? 1.894 -16.739 32.256 1.00 41.84 279 LYS A C 1
ATOM 2367 O O . LYS A 1 279 ? 2.475 -17.820 32.277 1.00 41.84 279 LYS A O 1
ATOM 2372 N N . PHE A 1 280 ? 1.347 -16.254 31.147 1.00 35.53 280 PHE A N 1
ATOM 2373 C CA . PHE A 1 280 ? 1.715 -16.752 29.828 1.00 35.53 280 PHE A CA 1
ATOM 2374 C C . PHE A 1 280 ? 2.031 -15.573 28.914 1.00 35.53 280 PHE A C 1
ATOM 2376 O O . PHE A 1 280 ? 1.178 -14.744 28.604 1.00 35.53 280 PHE A O 1
ATOM 2383 N N . GLY A 1 281 ? 3.299 -15.467 28.520 1.00 40.75 281 GLY A N 1
ATOM 2384 C CA . GLY A 1 281 ? 3.810 -14.414 27.654 1.00 40.75 281 GLY A CA 1
ATOM 2385 C C . GLY A 1 281 ? 3.193 -14.473 26.261 1.00 40.75 281 GLY A C 1
ATOM 2386 O O . GLY A 1 281 ? 3.753 -15.069 25.353 1.00 40.75 281 GLY A O 1
ATOM 2387 N N . SER A 1 282 ? 2.036 -13.847 26.086 1.00 40.78 282 SER A N 1
ATOM 2388 C CA . SER A 1 282 ? 1.553 -13.286 24.825 1.00 40.78 282 SER A CA 1
ATOM 2389 C C . SER A 1 282 ? 0.342 -12.413 25.139 1.00 40.78 282 SER A C 1
ATOM 2391 O O . SER A 1 282 ? -0.550 -12.807 25.881 1.00 40.78 282 SER A O 1
ATOM 2393 N N . SER A 1 283 ? 0.344 -11.187 24.622 1.00 50.72 283 SER A N 1
ATOM 2394 C CA . SER A 1 283 ? -0.670 -10.156 24.854 1.00 50.72 283 SER A CA 1
ATOM 2395 C C . SER A 1 283 ? -2.012 -10.500 24.190 1.00 50.72 283 SER A C 1
ATOM 2397 O O . SER A 1 283 ? -2.449 -9.809 23.270 1.00 50.72 283 SER A O 1
ATOM 2399 N N . VAL A 1 284 ? -2.660 -11.585 24.607 1.00 59.38 284 VAL A N 1
ATOM 2400 C CA . VAL A 1 284 ? -4.005 -11.940 24.156 1.00 59.38 284 VAL A CA 1
ATOM 2401 C C . VAL A 1 284 ? -4.984 -11.246 25.090 1.00 59.38 284 VAL A C 1
ATOM 2403 O O . VAL A 1 284 ? -5.248 -11.707 26.195 1.00 59.38 284 VAL A O 1
ATOM 2406 N N . MET A 1 285 ? -5.475 -10.083 24.664 1.00 66.94 285 MET A N 1
ATOM 2407 C CA . MET A 1 285 ? -6.576 -9.419 25.359 1.00 66.94 285 MET A CA 1
ATOM 2408 C C . MET A 1 285 ? -7.794 -10.340 25.377 1.00 66.94 285 MET A C 1
ATOM 2410 O O . MET A 1 285 ? -8.092 -10.995 24.374 1.00 66.94 285 MET A O 1
ATOM 2414 N N . THR A 1 286 ? -8.509 -10.377 26.499 1.00 80.38 286 THR A N 1
ATOM 2415 C CA . THR A 1 286 ? -9.760 -11.136 26.578 1.00 80.38 286 THR A CA 1
ATOM 2416 C C . THR A 1 286 ? -10.796 -10.536 25.625 1.00 80.38 286 THR A C 1
ATOM 2418 O O . THR A 1 286 ? -10.749 -9.350 25.287 1.00 80.38 286 THR A O 1
ATOM 2421 N N . PHE A 1 287 ? -11.760 -11.345 25.180 1.00 79.62 287 PHE A N 1
ATOM 2422 C CA . PHE A 1 287 ? -12.813 -10.890 24.266 1.00 79.62 287 PHE A CA 1
ATOM 2423 C C . PHE A 1 287 ? -13.550 -9.643 24.796 1.00 79.62 287 PHE A C 1
ATOM 2425 O O . PHE A 1 287 ? -13.739 -8.674 24.062 1.00 79.62 287 PHE A O 1
ATOM 2432 N N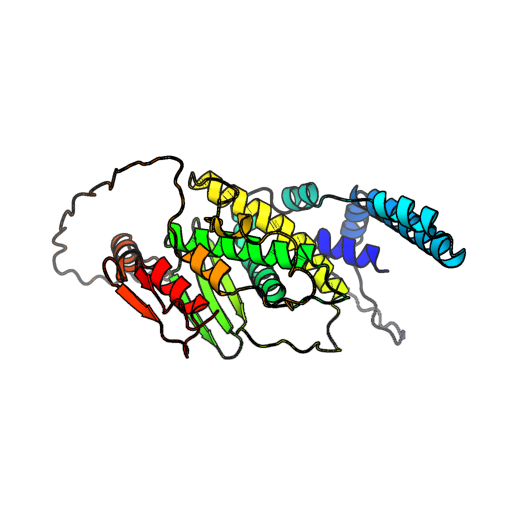 . HIS A 1 288 ? -13.851 -9.609 26.099 1.00 79.38 288 HIS A N 1
ATOM 2433 C CA . HIS A 1 288 ? -14.469 -8.451 26.754 1.00 79.38 288 HIS A CA 1
ATOM 2434 C C . HIS A 1 288 ? -13.592 -7.192 26.717 1.00 79.38 288 HIS A C 1
ATOM 2436 O O . HIS A 1 288 ? -14.097 -6.093 26.485 1.00 79.38 288 HIS A O 1
ATOM 2442 N N . GLN A 1 289 ? -12.274 -7.328 26.901 1.00 83.94 289 GLN A N 1
ATOM 2443 C CA . GLN A 1 289 ? -11.346 -6.198 26.781 1.00 83.94 289 GLN A CA 1
ATOM 2444 C C . GLN A 1 289 ? -11.315 -5.656 25.348 1.00 83.94 289 GLN A C 1
ATOM 2446 O O . GLN A 1 289 ? -11.313 -4.440 25.157 1.00 83.94 289 GLN A O 1
ATOM 2451 N N . LEU A 1 290 ? -11.351 -6.537 24.342 1.00 83.38 290 LEU A N 1
ATOM 2452 C CA . LEU A 1 290 ? -11.413 -6.136 22.935 1.00 83.38 290 LEU A CA 1
ATOM 2453 C C . LEU A 1 290 ? -12.706 -5.385 22.618 1.00 83.38 290 LEU A C 1
ATOM 2455 O O . LEU A 1 290 ? -12.647 -4.317 22.014 1.00 83.38 290 LEU A O 1
ATOM 2459 N N . GLN A 1 291 ? -13.855 -5.889 23.065 1.00 84.06 291 GLN A N 1
ATOM 2460 C CA . GLN A 1 291 ? -15.144 -5.238 22.830 1.00 84.06 291 GLN A CA 1
ATOM 2461 C C . GLN A 1 291 ? -15.225 -3.869 23.516 1.00 84.06 291 GLN A C 1
ATOM 2463 O O . GLN A 1 291 ? -15.691 -2.896 22.919 1.00 84.06 291 GLN A O 1
ATOM 2468 N N . LYS A 1 292 ? -14.709 -3.765 24.748 1.00 87.12 292 LYS A N 1
ATOM 2469 C CA . LYS A 1 292 ? -14.611 -2.492 25.470 1.00 87.12 292 LYS A CA 1
ATOM 2470 C C . LYS A 1 292 ? -13.732 -1.489 24.726 1.00 87.12 292 LYS A C 1
ATOM 2472 O O . LYS A 1 292 ? -14.107 -0.327 24.614 1.00 87.12 292 LYS A O 1
ATOM 2477 N N . LEU A 1 293 ? -12.590 -1.930 24.196 1.00 87.00 293 LEU A N 1
ATOM 2478 C CA . LEU A 1 293 ? -11.710 -1.076 23.398 1.00 87.00 293 LEU A CA 1
ATOM 2479 C C . LEU A 1 293 ? -12.390 -0.623 22.106 1.00 87.00 293 LEU A C 1
ATOM 2481 O O . LEU A 1 293 ? -12.397 0.567 21.820 1.00 87.00 293 LEU A O 1
ATOM 2485 N N . GLN A 1 294 ? -13.016 -1.531 21.356 1.00 88.88 294 GLN A N 1
ATOM 2486 C CA . GLN A 1 294 ? -13.703 -1.205 20.098 1.00 88.88 294 GLN A CA 1
ATOM 2487 C C . GLN A 1 294 ? -14.826 -0.171 20.269 1.00 88.88 294 GLN A C 1
ATOM 2489 O O . GLN A 1 294 ? -15.095 0.604 19.350 1.00 88.88 294 GLN A O 1
ATOM 2494 N N . ASN A 1 295 ? -15.455 -0.131 21.445 1.00 90.56 295 ASN A N 1
ATOM 2495 C CA . ASN A 1 295 ? -16.538 0.793 21.774 1.00 90.56 295 ASN A CA 1
ATOM 2496 C C . ASN A 1 295 ? -16.103 1.934 22.710 1.00 90.56 295 ASN A C 1
ATOM 2498 O O . ASN A 1 295 ? -16.958 2.579 23.313 1.00 90.56 295 ASN A O 1
ATOM 2502 N N . LEU A 1 296 ? -14.798 2.210 22.828 1.00 92.25 296 LEU A N 1
ATOM 2503 C CA . LEU A 1 296 ? -14.255 3.196 23.770 1.00 92.25 296 LEU A CA 1
ATOM 2504 C C . LEU A 1 296 ? -14.880 4.592 23.616 1.00 92.25 296 LEU A C 1
ATOM 2506 O O . LEU A 1 296 ? -15.098 5.275 24.614 1.00 92.25 296 LEU A O 1
ATOM 2510 N N . PHE A 1 297 ? -15.174 5.010 22.383 1.00 93.56 297 PHE A N 1
ATOM 2511 C CA . PHE A 1 297 ? -15.762 6.316 22.078 1.00 93.56 297 PHE A CA 1
ATOM 2512 C C . PHE A 1 297 ? -17.208 6.235 21.579 1.00 93.56 297 PHE A C 1
ATOM 2514 O O . PHE A 1 297 ? -17.718 7.205 21.016 1.00 93.56 297 PHE A O 1
ATOM 2521 N N . ALA A 1 298 ? -17.887 5.105 21.786 1.00 91.12 298 ALA A N 1
ATOM 2522 C CA . ALA A 1 298 ? -19.269 4.936 21.356 1.00 91.12 298 ALA A CA 1
ATOM 2523 C C . ALA A 1 298 ? -20.178 6.026 21.961 1.00 91.12 298 ALA A C 1
ATOM 2525 O O . ALA A 1 298 ? -20.227 6.216 23.174 1.00 91.12 298 ALA A O 1
ATOM 2526 N N . GLY A 1 299 ? -20.887 6.762 21.099 1.00 89.31 299 GLY A N 1
ATOM 2527 C CA . GLY A 1 299 ? -21.795 7.848 21.494 1.00 89.31 299 GLY A CA 1
ATOM 2528 C C . GLY A 1 299 ? -21.123 9.195 21.792 1.00 89.31 299 GLY A C 1
ATOM 2529 O O . GLY A 1 299 ? -21.825 10.191 21.972 1.00 89.31 299 GLY A O 1
ATOM 2530 N N . LEU A 1 300 ? -19.788 9.267 21.794 1.00 93.94 300 LEU A N 1
ATOM 2531 C CA . LEU A 1 300 ? -19.059 10.522 21.969 1.00 93.94 300 LEU A CA 1
ATOM 2532 C C . LEU A 1 300 ? -18.900 11.261 20.639 1.00 93.94 300 LEU A C 1
ATOM 2534 O O . LEU A 1 300 ? -18.651 10.663 19.587 1.00 93.94 300 LEU A O 1
ATOM 2538 N N . LYS A 1 301 ? -19.019 12.588 20.708 1.00 93.19 301 LYS A N 1
ATOM 2539 C CA . LYS A 1 301 ? -18.864 13.498 19.572 1.00 93.19 301 LYS A CA 1
ATOM 2540 C C . LYS A 1 301 ? -17.630 14.362 19.784 1.00 93.19 301 LYS A C 1
ATOM 2542 O O . LYS A 1 301 ? -17.547 15.092 20.768 1.00 93.19 301 LYS A O 1
ATOM 2547 N N . PHE A 1 302 ? -16.691 14.283 18.853 1.00 92.81 302 PHE A N 1
ATOM 2548 C CA . PHE A 1 302 ? -15.454 15.049 18.853 1.00 92.81 302 PHE A CA 1
ATOM 2549 C C . PHE A 1 302 ? -15.523 16.142 17.793 1.00 92.81 302 PHE A C 1
ATOM 2551 O O . PHE A 1 302 ? -15.908 15.890 16.649 1.00 92.81 302 PHE A O 1
ATOM 2558 N N . PHE A 1 303 ? -15.115 17.349 18.173 1.00 91.31 303 PHE A N 1
ATOM 2559 C CA . PHE A 1 303 ? -14.911 18.452 17.245 1.00 91.31 303 PHE A CA 1
ATOM 2560 C C . PHE A 1 303 ? -13.412 18.725 17.121 1.00 91.31 303 PHE A C 1
ATOM 2562 O O . PHE A 1 303 ? -12.736 18.953 18.125 1.00 91.31 303 PHE A O 1
ATOM 2569 N N . ILE A 1 304 ? -12.886 18.648 15.901 1.00 90.00 304 ILE A N 1
ATOM 2570 C CA . ILE A 1 304 ? -11.457 18.800 15.614 1.00 90.00 304 ILE A CA 1
ATOM 2571 C C . ILE A 1 304 ? -11.191 20.234 15.144 1.00 90.00 304 ILE A C 1
ATOM 2573 O O . ILE A 1 304 ? -11.850 20.728 14.232 1.00 90.00 304 ILE A O 1
ATOM 2577 N N . ASN A 1 305 ? -10.220 20.896 15.780 1.00 88.50 305 ASN A N 1
ATOM 2578 C CA . ASN A 1 305 ? -9.786 22.246 15.417 1.00 88.50 305 ASN A CA 1
ATOM 2579 C C . ASN A 1 305 ? -8.760 22.220 14.261 1.00 88.50 305 ASN A C 1
ATOM 2581 O O . ASN A 1 305 ? -8.204 21.177 13.937 1.00 88.50 305 ASN A O 1
ATOM 2585 N N . ARG A 1 306 ? -8.456 23.371 13.660 1.00 82.94 306 ARG A N 1
ATOM 2586 C CA . ARG A 1 306 ? -7.573 23.479 12.483 1.00 82.94 306 ARG A CA 1
ATOM 2587 C C . ARG A 1 306 ? -6.106 23.165 12.705 1.00 82.94 306 ARG A C 1
ATOM 2589 O O . ARG A 1 306 ? -5.433 22.722 11.790 1.00 82.94 306 ARG A O 1
ATOM 2596 N N . GLU A 1 307 ? -5.621 23.398 13.917 1.00 86.31 307 GLU A N 1
ATOM 2597 C CA . GLU A 1 307 ? -4.194 23.280 14.233 1.00 86.31 307 GLU A CA 1
ATOM 2598 C C . GLU A 1 307 ? -3.752 21.818 14.417 1.00 86.31 307 GLU A C 1
ATOM 2600 O O . GLU A 1 307 ? -2.568 21.541 14.599 1.00 86.31 307 GLU A O 1
ATOM 2605 N N . VAL A 1 308 ? -4.697 20.869 14.434 1.00 87.69 308 VAL A N 1
ATOM 2606 C CA . VAL A 1 308 ? -4.416 19.463 14.732 1.00 87.69 308 VAL A CA 1
ATOM 2607 C C . VAL A 1 308 ? -4.487 18.583 13.478 1.00 87.69 308 VAL A C 1
ATOM 2609 O O . VAL A 1 308 ? -5.314 18.817 12.596 1.00 87.69 308 VAL A O 1
ATOM 2612 N N . PRO A 1 309 ? -3.655 17.526 13.395 1.00 87.19 309 PRO A N 1
ATOM 2613 C CA . PRO A 1 309 ? -3.622 16.622 12.250 1.00 87.19 309 PRO A CA 1
ATOM 2614 C C . PRO A 1 309 ? -4.911 15.796 12.170 1.00 87.19 309 PRO A C 1
ATOM 2616 O O . PRO A 1 309 ? -5.073 14.757 12.820 1.00 87.19 309 PRO A O 1
ATOM 2619 N N . ARG A 1 310 ? -5.842 16.280 11.350 1.00 85.81 310 ARG A N 1
ATOM 2620 C CA . ARG A 1 310 ? -7.200 15.747 11.219 1.00 85.81 310 ARG A CA 1
ATOM 2621 C C . ARG A 1 310 ? -7.264 14.305 10.732 1.00 85.81 310 ARG A C 1
ATOM 2623 O O . ARG A 1 310 ? -8.013 13.532 11.312 1.00 85.81 310 ARG A O 1
ATOM 2630 N N . GLU A 1 311 ? -6.472 13.918 9.733 1.00 85.81 311 GLU A N 1
ATOM 2631 C CA . GLU A 1 311 ? -6.506 12.562 9.159 1.00 85.81 311 GLU A CA 1
ATOM 2632 C C . GLU A 1 311 ? -6.203 11.495 10.210 1.00 85.81 311 GLU A C 1
ATOM 2634 O O . GLU A 1 311 ? -6.964 10.543 10.392 1.00 85.81 311 GLU A O 1
ATOM 2639 N N . ALA A 1 312 ? -5.114 11.698 10.953 1.00 90.12 312 ALA A N 1
ATOM 2640 C CA . ALA A 1 312 ? -4.660 10.773 11.978 1.00 90.12 312 ALA A CA 1
ATOM 2641 C C . ALA A 1 312 ? -5.666 10.666 13.134 1.00 90.12 312 ALA A C 1
ATOM 2643 O O . ALA A 1 312 ? -5.979 9.561 13.581 1.00 90.12 312 ALA A O 1
ATOM 2644 N N . LEU A 1 313 ? -6.197 11.800 13.607 1.00 90.75 313 LEU A N 1
ATOM 2645 C CA . LEU A 1 313 ? -7.173 11.827 14.699 1.00 90.75 313 LEU A CA 1
ATOM 2646 C C . LEU A 1 313 ? -8.521 11.244 14.279 1.00 90.75 313 LEU A C 1
ATOM 2648 O O . LEU A 1 313 ? -9.079 10.421 15.001 1.00 90.75 313 LEU A O 1
ATOM 2652 N N . CYS A 1 314 ? -9.017 11.622 13.102 1.00 90.19 314 CYS A N 1
ATOM 2653 C CA . CYS A 1 314 ? -10.237 11.077 12.522 1.00 90.19 314 CYS A CA 1
ATOM 2654 C C . CYS A 1 314 ? -10.146 9.551 12.419 1.00 90.19 314 CYS A C 1
ATOM 2656 O O . CYS A 1 314 ? -11.061 8.847 12.851 1.00 90.19 314 CYS A O 1
ATOM 2658 N N . PHE A 1 315 ? -9.000 9.042 11.952 1.00 91.88 315 PHE A N 1
ATOM 2659 C CA . PHE A 1 315 ? -8.778 7.610 11.826 1.00 91.88 315 PHE A CA 1
ATOM 2660 C C . PHE A 1 315 ? -8.830 6.867 13.157 1.00 91.88 315 PHE A C 1
ATOM 2662 O O . PHE A 1 315 ? -9.518 5.849 13.272 1.00 91.88 315 PHE A O 1
ATOM 2669 N N . VAL A 1 316 ? -8.160 7.392 14.181 1.00 93.31 316 VAL A N 1
ATOM 2670 C CA . VAL A 1 316 ? -8.150 6.775 15.512 1.00 93.31 316 VAL A CA 1
ATOM 2671 C C . VAL A 1 316 ? -9.532 6.842 16.160 1.00 93.31 316 VAL A C 1
ATOM 2673 O O . VAL A 1 316 ? -10.028 5.822 16.631 1.00 93.31 316 VAL A O 1
ATOM 2676 N N . ILE A 1 317 ? -10.181 8.010 16.159 1.00 92.75 317 ILE A N 1
ATOM 2677 C CA . ILE A 1 317 ? -11.473 8.200 16.833 1.00 92.75 317 ILE A CA 1
ATOM 2678 C C . ILE A 1 317 ? -12.543 7.287 16.219 1.00 92.75 317 ILE A C 1
ATOM 2680 O O . ILE A 1 317 ? -13.275 6.620 16.955 1.00 92.75 317 ILE A O 1
ATOM 2684 N N . ARG A 1 318 ? -12.596 7.181 14.885 1.00 90.06 318 ARG A N 1
ATOM 2685 C CA . ARG A 1 318 ? -13.528 6.270 14.202 1.00 90.06 318 ARG A CA 1
ATOM 2686 C C . ARG A 1 318 ? -13.255 4.804 14.441 1.00 90.06 318 ARG A C 1
ATOM 2688 O O . ARG A 1 318 ? -14.203 4.050 14.635 1.00 90.06 318 ARG A O 1
ATOM 2695 N N . SER A 1 319 ? -11.984 4.410 14.467 1.00 91.75 319 SER A N 1
ATOM 2696 C CA . SER A 1 319 ? -11.603 3.020 14.743 1.00 91.75 319 SER A CA 1
ATOM 2697 C C . SER A 1 319 ? -12.114 2.530 16.106 1.00 91.75 319 SER A C 1
ATOM 2699 O O . SER A 1 319 ? -12.251 1.326 16.312 1.00 91.75 319 SER A O 1
ATOM 2701 N N . PHE A 1 320 ? -12.435 3.456 17.016 1.00 93.19 320 PHE A N 1
ATOM 2702 C CA . PHE A 1 320 ? -12.993 3.193 18.342 1.00 93.19 320 PHE A CA 1
ATOM 2703 C C . PHE A 1 320 ? -14.447 3.683 18.514 1.00 93.19 320 PHE A C 1
ATOM 2705 O O . PHE A 1 320 ? -14.892 3.951 19.631 1.00 93.19 320 PHE A O 1
ATOM 2712 N N . SER A 1 321 ? -15.211 3.760 17.417 1.00 88.81 321 SER A N 1
ATOM 2713 C CA . SER A 1 321 ? -16.654 4.075 17.381 1.00 88.81 321 SER A CA 1
ATOM 2714 C C . SER A 1 321 ? -17.058 5.510 17.754 1.00 88.81 321 SER A C 1
ATOM 2716 O O . SER A 1 321 ? -18.223 5.751 18.074 1.00 88.81 321 SER A O 1
ATOM 2718 N N . GLY A 1 322 ? -16.133 6.471 17.710 1.00 89.62 322 GLY A N 1
ATOM 2719 C CA . GLY A 1 322 ? -16.435 7.885 17.945 1.00 89.62 322 GLY A CA 1
ATOM 2720 C C . GLY A 1 322 ? -16.946 8.611 16.699 1.00 89.62 322 GLY A C 1
ATOM 2721 O O . GLY A 1 322 ? -16.596 8.268 15.568 1.00 89.62 322 GLY A O 1
ATOM 2722 N N . GLN A 1 323 ? -17.754 9.653 16.904 1.00 89.12 323 GLN A N 1
ATOM 2723 C CA . GLN A 1 323 ? -18.185 10.562 15.839 1.00 89.12 323 GLN A CA 1
ATOM 2724 C C . GLN A 1 323 ? -17.268 11.782 15.786 1.00 89.12 323 GLN A C 1
ATOM 2726 O O . GLN A 1 323 ? -16.927 12.351 16.821 1.00 89.12 323 GLN A O 1
ATOM 2731 N N . VAL A 1 324 ? -16.884 12.197 14.580 1.00 90.31 324 VAL A N 1
ATOM 2732 C CA . VAL A 1 324 ? -15.951 13.307 14.357 1.00 90.31 324 VAL A CA 1
ATOM 2733 C C . VAL A 1 324 ? -16.579 14.327 13.418 1.00 90.31 324 VAL A C 1
ATOM 2735 O O . VAL A 1 324 ? -17.123 13.953 12.381 1.00 90.31 324 VAL A O 1
ATOM 2738 N N . SER A 1 325 ? -16.467 15.604 13.776 1.00 86.88 325 SER A N 1
ATOM 2739 C CA . SER A 1 325 ? -16.851 16.747 12.947 1.00 86.88 325 SER A CA 1
ATOM 2740 C C . SER A 1 325 ? -15.759 17.818 12.975 1.00 86.88 325 SER A C 1
ATOM 2742 O O . SER A 1 325 ? -14.968 17.894 13.916 1.00 86.88 325 SER A O 1
ATOM 2744 N N . TRP A 1 326 ? -15.739 18.665 11.954 1.00 86.31 326 TRP A N 1
ATOM 2745 C CA . TRP A 1 326 ? -14.887 19.851 11.853 1.00 86.31 326 TRP A CA 1
ATOM 2746 C C . TRP A 1 326 ? -15.651 20.974 11.149 1.00 86.31 326 TRP A C 1
ATOM 2748 O O . TRP A 1 326 ? -16.750 20.749 10.635 1.00 86.31 326 TRP A O 1
ATOM 2758 N N . ASP A 1 327 ? -15.094 22.184 11.169 1.00 82.31 327 ASP A N 1
ATOM 2759 C CA . ASP A 1 327 ? -15.670 23.310 10.438 1.00 82.31 327 ASP A CA 1
ATOM 2760 C C . ASP A 1 327 ? -15.480 23.124 8.926 1.00 82.31 327 ASP A C 1
ATOM 2762 O O . ASP A 1 327 ? -14.390 22.806 8.452 1.00 82.31 327 ASP A O 1
ATOM 2766 N N . LYS A 1 328 ? -16.566 23.324 8.179 1.00 72.12 328 LYS A N 1
ATOM 2767 C CA . LYS A 1 328 ? -16.642 23.164 6.727 1.00 72.12 328 LYS A CA 1
ATOM 2768 C C . LYS A 1 328 ? -15.937 24.293 5.972 1.00 72.12 328 LYS A C 1
ATOM 2770 O O . LYS A 1 328 ? -15.470 24.070 4.866 1.00 72.12 328 LYS A O 1
ATOM 2775 N N . ASN A 1 329 ? -15.892 25.497 6.540 1.00 70.69 329 ASN A N 1
ATOM 2776 C CA . ASN A 1 329 ? -15.373 26.680 5.844 1.00 70.69 329 ASN A CA 1
ATOM 2777 C C . ASN A 1 329 ? -13.876 26.913 6.071 1.00 70.69 329 ASN A C 1
ATOM 2779 O O . ASN A 1 329 ? -13.320 27.865 5.536 1.00 70.69 329 ASN A O 1
ATOM 2783 N N . LEU A 1 330 ? -13.237 26.103 6.914 1.00 61.50 330 LEU A N 1
ATOM 2784 C CA . LEU A 1 330 ? -11.877 26.372 7.371 1.00 61.50 330 LEU A CA 1
ATOM 2785 C C . LEU A 1 330 ? -10.777 25.788 6.475 1.00 61.50 330 LEU A C 1
ATOM 2787 O O . LEU A 1 330 ? -9.609 26.078 6.723 1.00 61.50 330 LEU A O 1
ATOM 2791 N N . PHE A 1 331 ? -11.139 24.965 5.489 1.00 54.66 331 PHE A N 1
ATOM 2792 C CA . PHE A 1 331 ? -10.197 24.162 4.698 1.00 54.66 331 PHE A CA 1
ATOM 2793 C C . PHE A 1 331 ? -10.511 24.146 3.190 1.00 54.66 331 PHE A C 1
ATOM 2795 O O . PHE A 1 331 ? -9.940 23.333 2.473 1.00 54.66 331 PHE A O 1
ATOM 2802 N N . ALA A 1 332 ? -11.410 25.033 2.740 1.00 40.09 332 ALA A N 1
ATOM 2803 C CA . ALA A 1 332 ? -11.809 25.183 1.339 1.00 40.09 332 ALA A CA 1
ATOM 2804 C C . ALA A 1 332 ? -10.814 26.002 0.509 1.00 40.09 332 ALA A C 1
ATOM 2806 O O . ALA A 1 332 ? -10.174 26.910 1.095 1.00 40.09 332 ALA A O 1
#

Organism: Euroglyphus maynei (NCBI:txid6958)

pLDDT: mean 78.19, std 20.09, range [30.36, 96.38]

Nearest PDB structures (foldseek):
  8flb-assembly1_SM  TM=8.527E-01  e=9.734E-28  Homo sapiens
  8fky-assembly1_SM  TM=8.523E-01  e=2.732E-27  Homo sapiens
  8v87-assembly1_n  TM=8.935E-01  e=3.448E-23  Saccharomyces cerevisiae BY4741
  7r6q-assembly1_n  TM=8.938E-01  e=6.744E-23  Saccharomyces cerevisiae BY4741
  7uqz-assembly1_n  TM=8.852E-01  e=1.622E-22  Saccharomyces cerevisiae BY4741

Radius of gyration: 24.9 Å; Cα contacts (8 Å, |Δi|>4): 296; chains: 1; bounding box: 72×49×82 Å

Secondary structure (DSSP, 8-state):
-HHHHHHHHHHT------SS------SSPPP---HHHHHHHHT-THHHHHHHHHHHHHHHHHHHHTT-HHHHHHHHHT------HHHHHHH-SSHHHHHHTHHHHHHHHHHHHHPPPBTTB-HHHHHHHHHHHHHHHHHHHHHT-EEEEEEETTEEEEEEEETTEEEEEEEE-----PPPTT--HHHHHHHHHHHHHHHHHHHHHHHHHTTB-SS------GGGGSS-SS-TTT------HHHHHHHHHSPP-BS-----------------S-------SS----HHHHHHHHTTTTT-EEE--TTS-HHHHHHHHHHTT-EEE--TTS--

Foldseek 3Di:
DLVVLLLCLLQVFDFDDDPDPPVDPDPDDDTHGDPVVVVVSVPDPCVVLVVVQVVLVVQLVVCVVVVPVVSNVVSVVVHRDDDSLVSLCVCDVDLVSLQQVLAVLLQLLLVLCLDDDDPLADPVLNVLSLLLNLLVLQLLLQVLFWDDWDQDPQAIWTWGQDPNDTHIYGRGPNDHDDDDPPDDVSSSNSNSVSSSSSSLVSSVVSCVVVQADPPFPQPPPPPPVPPDDDPPPPPPDDPQPCSSLVSLQDHTDGPDPPPPPPPPPPPPPPPPDDPDPPPDPDPDDDPVRSVCQLQVAAPPEDEDEDVDDSVVVSSNCSSSNHHYDYDPPPRD

Mean predicted aligned error: 11.66 Å

Sequence (332 aa):
FCFYSRLCILKGVYPVEAKKKKSQNTSHAKTYYLRKDILYLSHEQIIWRFWDFKIFMKRMAKAKGRRDNEWVQRIRENKPFYKLDHIVKERYPTLIDALRDMDDALSMCFLYAMFGKSKSLPLELIELSRRLTLEFMYFVMETKSLRKCFISIKGYYYEANIMGQIIRWIVPHQFVMNRVPDVDFQVMKTFTEFYVTFLGFVNYKLYVSNSFIYPPKFFKNEKIQEKTDEEEAEAENEYDSDETIAALNHPLINRVESDEQVKIDNFETELGNDDEEIKFGSSVMTFHQLQKLQNLFAGLKFFINREVPREALCFVIRSFSGQVSWDKNLFA